Protein AF-A0A928DDW5-F1 (afdb_monomer_lite)

Secondary structure (DSSP, 8-state):
--EEEEEEESS-HHHHHHHHHHHHTTTT--SEEEEEEEETTEEEEEEESS-HHHHHHHS-GGG---SEEEEEEE---SSSGGGSSPEEPTTSSEEEEEE-TT--SSSPPPTTHHHHHHHHHHTSS---S--BSS--TTSPB-TTS-B--HHHHHHHHHHHHHHTT--HHHHHHHHHHHS--S-EEEEEETTSTT-EEEEESSS--EEEE-SSEEEEES-THHHHHTT-SEEEEPPTTEEEEE-SS-EEEEE--SSGGGB-SS--HHHHHHHHHHHS-BT-EEEHHHHHHHHTT-TTTS-TTSB--HHHHHHHHHHHHHHTTSEEEEEEEEE-SSTT-EEEEEEEEEPPP--

Sequence (351 aa):
MCNMAAYTGNKPAVKELIELLRVQEGLAGGHFTGITTLHEGKLYMAKVCGDVDDLLKKTNVLDLPGTTGIAHSRTPGYADDSWAQPFMASDGSTVFCANGIGAGNVLPFPEDTFQRAEKILAASPFSLSTGVEAELPPYPKLSDGKYYHSTEIESALIAEFHRQGSDMREAVKQAFSFMPTQIASLAMAADEPETVTVMRYNQSLFYGRRDDGFCIATSCTAFQDLNYNWFQPVPVGSVGKLTADGISFEMLGAHLDKLVISPDLAAAAKYFDQLLEPGKPLGLLDMFDQMVKNHDISPEGYSCQDSFLLYTYLAEKLRRGEVSRSSRQVPGSRPGSLRTETTFIKKKECK

Structure (mmCIF, N/CA/C/O backbone):
data_AF-A0A928DDW5-F1
#
_entry.id   AF-A0A928DDW5-F1
#
loop_
_atom_site.group_PDB
_atom_site.id
_atom_site.type_symbol
_atom_site.label_atom_id
_atom_site.label_alt_id
_atom_site.label_comp_id
_atom_site.label_asym_id
_atom_site.label_entity_id
_atom_site.label_seq_id
_atom_site.pdbx_PDB_ins_code
_atom_site.Cartn_x
_atom_site.Cartn_y
_atom_site.Cartn_z
_atom_site.occupancy
_atom_site.B_iso_or_equiv
_atom_site.auth_seq_id
_atom_site.auth_comp_id
_atom_site.auth_asym_id
_atom_site.auth_atom_id
_atom_site.pdbx_PDB_model_num
ATOM 1 N N . MET A 1 1 ? 10.001 1.309 -1.051 1.00 76.38 1 MET A N 1
ATOM 2 C CA . MET A 1 1 ? 8.882 0.921 -1.941 1.00 76.38 1 MET A CA 1
ATOM 3 C C . MET A 1 1 ? 8.280 -0.371 -1.421 1.00 76.38 1 MET A C 1
ATOM 5 O O . MET A 1 1 ? 9.060 -1.214 -1.018 1.00 76.38 1 MET A O 1
ATOM 9 N N . CYS A 1 2 ? 6.954 -0.509 -1.418 1.00 92.56 2 CYS A N 1
ATOM 10 C CA . CYS A 1 2 ? 6.213 -1.716 -1.015 1.00 92.56 2 CYS A CA 1
ATOM 11 C C . CYS A 1 2 ? 5.115 -1.983 -2.067 1.00 92.56 2 CYS A C 1
ATOM 13 O O . CYS A 1 2 ? 4.996 -1.218 -3.028 1.00 92.56 2 CYS A O 1
ATOM 15 N N . ASN A 1 3 ? 4.296 -3.019 -1.900 1.00 96.12 3 ASN A N 1
ATOM 16 C CA . ASN A 1 3 ? 3.214 -3.371 -2.817 1.00 96.12 3 ASN A CA 1
ATOM 17 C C . ASN A 1 3 ? 1.860 -3.285 -2.115 1.00 96.12 3 ASN A C 1
ATOM 19 O O . ASN A 1 3 ? 1.668 -3.850 -1.045 1.00 96.12 3 ASN A O 1
ATOM 23 N N . MET A 1 4 ? 0.918 -2.593 -2.742 1.00 98.19 4 MET A N 1
ATOM 24 C CA . MET A 1 4 ? -0.466 -2.484 -2.302 1.00 98.19 4 MET A CA 1
ATOM 25 C C . MET A 1 4 ? -1.390 -3.068 -3.360 1.00 98.19 4 MET A C 1
ATOM 27 O O . MET A 1 4 ? -1.102 -2.991 -4.561 1.00 98.19 4 MET A O 1
ATOM 31 N N . ALA A 1 5 ? -2.515 -3.605 -2.906 1.00 98.56 5 ALA A N 1
ATOM 32 C CA . ALA A 1 5 ? -3.620 -3.983 -3.766 1.00 98.56 5 ALA A CA 1
ATOM 33 C C . ALA A 1 5 ? -4.959 -3.626 -3.116 1.00 98.56 5 ALA A C 1
ATOM 35 O O . ALA A 1 5 ? -5.089 -3.661 -1.896 1.00 98.56 5 ALA A O 1
ATOM 36 N N . ALA A 1 6 ? -5.954 -3.307 -3.936 1.00 98.69 6 ALA A N 1
ATOM 37 C CA . ALA A 1 6 ? -7.349 -3.242 -3.514 1.00 98.69 6 ALA A CA 1
ATOM 38 C C . ALA A 1 6 ? -8.229 -3.922 -4.556 1.00 98.69 6 ALA A C 1
ATOM 40 O O . ALA A 1 6 ? -7.882 -3.934 -5.739 1.00 98.69 6 ALA A O 1
ATOM 41 N N . TYR A 1 7 ? -9.374 -4.433 -4.127 1.00 98.44 7 TYR A N 1
ATOM 42 C CA . TYR A 1 7 ? -10.423 -4.933 -5.005 1.00 98.44 7 TYR A CA 1
ATOM 43 C C . TYR A 1 7 ? -11.781 -4.547 -4.436 1.00 98.44 7 TYR A C 1
ATOM 45 O O . TYR A 1 7 ? -11.987 -4.604 -3.224 1.00 98.44 7 TYR A O 1
ATOM 53 N N . THR A 1 8 ? -12.704 -4.185 -5.317 1.00 98.38 8 THR A N 1
ATOM 54 C CA . THR A 1 8 ? -14.128 -4.115 -5.003 1.00 98.38 8 THR A CA 1
ATOM 55 C C . THR A 1 8 ? -14.922 -4.540 -6.237 1.00 98.38 8 THR A C 1
ATOM 57 O O . THR A 1 8 ? -14.599 -4.148 -7.365 1.00 98.38 8 THR A O 1
ATOM 60 N N . GLY A 1 9 ? -15.917 -5.399 -6.050 1.00 97.06 9 GLY A N 1
ATOM 61 C CA . GLY A 1 9 ? -16.613 -6.037 -7.160 1.00 97.06 9 GLY A CA 1
ATOM 62 C C . GLY A 1 9 ? -17.587 -7.117 -6.712 1.00 97.06 9 GLY A C 1
ATOM 63 O O . GLY A 1 9 ? -18.136 -7.056 -5.615 1.00 97.06 9 GLY A O 1
ATOM 64 N N . ASN A 1 10 ? -17.800 -8.116 -7.567 1.00 96.12 10 ASN A N 1
ATOM 65 C CA . ASN A 1 10 ? -18.762 -9.199 -7.339 1.00 96.12 10 ASN A CA 1
ATOM 66 C C . ASN A 1 10 ? -18.125 -10.577 -7.074 1.00 96.12 10 ASN A C 1
ATOM 68 O O . ASN A 1 10 ? -18.847 -11.556 -6.880 1.00 96.12 10 ASN A O 1
ATOM 72 N N . LYS A 1 11 ? -16.790 -10.672 -7.041 1.00 96.56 11 LYS A N 1
ATOM 73 C CA . LYS A 1 11 ? -16.057 -11.893 -6.674 1.00 96.56 11 LYS A CA 1
ATOM 74 C C . LYS A 1 11 ? -15.485 -11.814 -5.257 1.00 96.56 11 LYS A C 1
ATOM 76 O O . LYS A 1 11 ? -15.319 -10.719 -4.729 1.00 96.56 11 LYS A O 1
ATOM 81 N N . PRO A 1 12 ? -15.135 -12.957 -4.636 1.00 97.94 12 PRO A N 1
ATOM 82 C CA . PRO A 1 12 ? -14.415 -12.958 -3.366 1.00 97.94 12 PRO A CA 1
ATOM 83 C C . PRO A 1 12 ? -13.110 -12.156 -3.456 1.00 97.94 12 PRO A C 1
ATOM 85 O O . PRO A 1 12 ? -12.202 -12.538 -4.200 1.00 97.94 12 PRO A O 1
ATOM 88 N N . ALA A 1 13 ? -13.003 -11.082 -2.669 1.00 98.19 13 ALA A N 1
ATOM 89 C CA . ALA A 1 13 ? -11.887 -10.138 -2.754 1.00 98.19 13 ALA A CA 1
ATOM 90 C C . ALA A 1 13 ? -10.535 -10.806 -2.496 1.00 98.19 13 ALA A C 1
ATOM 92 O O . ALA A 1 13 ? -9.541 -10.464 -3.130 1.00 98.19 13 ALA A O 1
ATOM 93 N N . VAL A 1 14 ? -10.499 -11.796 -1.601 1.00 98.31 14 VAL A N 1
ATOM 94 C CA . VAL A 1 14 ? -9.261 -12.480 -1.221 1.00 98.31 14 VAL A CA 1
ATOM 95 C C . VAL A 1 14 ? -8.510 -13.055 -2.428 1.00 98.31 14 VAL A C 1
ATOM 97 O O . VAL A 1 14 ? -7.291 -12.924 -2.509 1.00 98.31 14 VAL A O 1
ATOM 100 N N . LYS A 1 15 ? -9.221 -13.644 -3.398 1.00 96.69 15 LYS A N 1
ATOM 101 C CA . LYS A 1 15 ? -8.597 -14.281 -4.567 1.00 96.69 15 LYS A CA 1
ATOM 102 C C . LYS A 1 15 ? -7.924 -13.241 -5.457 1.00 96.69 15 LYS A C 1
ATOM 104 O O . LYS A 1 15 ? -6.763 -13.399 -5.821 1.00 96.69 15 LYS A O 1
ATOM 109 N N . GLU A 1 16 ? -8.637 -12.151 -5.713 1.00 97.06 16 GLU A N 1
ATOM 110 C CA . GLU A 1 16 ? -8.176 -11.023 -6.523 1.00 97.06 16 GLU A CA 1
ATOM 111 C C . GLU A 1 16 ? -6.959 -10.339 -5.882 1.00 97.06 16 GLU A C 1
ATOM 113 O O . GLU A 1 16 ? -5.962 -10.051 -6.545 1.00 97.06 16 GLU A O 1
ATOM 118 N N . LEU A 1 17 ? -6.998 -10.139 -4.562 1.00 98.44 17 LEU A N 1
ATOM 119 C CA . LEU A 1 17 ? -5.902 -9.537 -3.805 1.00 98.44 17 LEU A CA 1
ATOM 120 C C . LEU A 1 17 ? -4.649 -10.423 -3.788 1.00 98.44 17 LEU A C 1
ATOM 122 O O . LEU A 1 17 ? -3.543 -9.905 -3.932 1.00 98.44 17 LEU A O 1
ATOM 126 N N . ILE A 1 18 ? -4.800 -11.746 -3.662 1.00 98.25 18 ILE A N 1
ATOM 127 C CA . ILE A 1 18 ? -3.675 -12.691 -3.743 1.00 98.25 18 ILE A CA 1
ATOM 128 C C . ILE A 1 18 ? -3.019 -12.634 -5.128 1.00 98.25 18 ILE A C 1
ATOM 130 O O . ILE A 1 18 ? -1.793 -12.562 -5.209 1.00 98.25 18 ILE A O 1
ATOM 134 N N . GLU A 1 19 ? -3.802 -12.645 -6.211 1.00 96.75 19 GLU A N 1
ATOM 135 C CA . GLU A 1 19 ? -3.272 -12.541 -7.580 1.00 96.75 19 GLU A CA 1
ATOM 136 C C . GLU A 1 19 ? -2.501 -11.231 -7.784 1.00 96.75 19 GLU A C 1
ATOM 138 O O . GLU A 1 19 ? -1.357 -11.247 -8.250 1.00 96.75 19 GLU A O 1
ATOM 143 N N . LEU A 1 20 ? -3.085 -10.108 -7.355 1.00 97.06 20 LEU A N 1
ATOM 144 C CA . LEU A 1 20 ? -2.461 -8.787 -7.430 1.00 97.06 20 LEU A CA 1
ATOM 145 C C . LEU A 1 20 ? -1.176 -8.687 -6.606 1.00 97.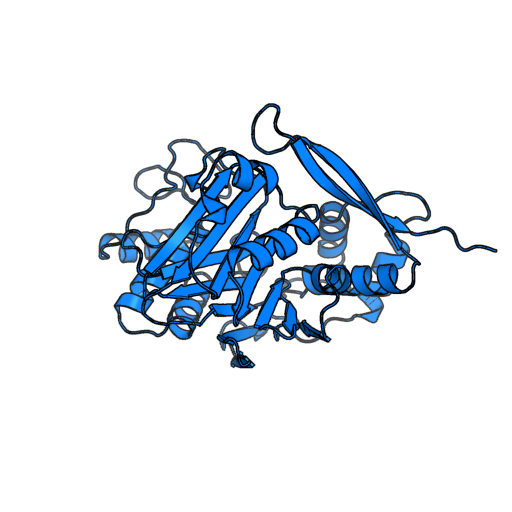06 20 LEU A C 1
ATOM 147 O O . LEU A 1 20 ? -0.228 -8.028 -7.038 1.00 97.06 20 LEU A O 1
ATOM 151 N N . LEU A 1 21 ? -1.116 -9.314 -5.430 1.00 97.31 21 LEU A N 1
ATOM 152 C CA . LEU A 1 21 ? 0.109 -9.343 -4.637 1.00 97.31 21 LEU A CA 1
ATOM 153 C C . LEU A 1 21 ? 1.179 -10.223 -5.287 1.00 97.31 21 LEU A C 1
ATOM 155 O O . LEU A 1 21 ? 2.313 -9.771 -5.405 1.00 97.31 21 LEU A O 1
ATOM 159 N N . ARG A 1 22 ? 0.845 -11.424 -5.780 1.00 95.75 22 ARG A N 1
ATOM 160 C CA . ARG A 1 22 ? 1.829 -12.351 -6.378 1.00 95.75 22 ARG A CA 1
ATOM 161 C C . ARG A 1 22 ? 2.605 -11.738 -7.540 1.00 95.75 22 ARG A C 1
ATOM 163 O O . ARG A 1 22 ? 3.814 -11.932 -7.636 1.00 95.75 22 ARG A O 1
ATOM 170 N N . VAL A 1 23 ? 1.935 -10.980 -8.410 1.00 95.06 23 VAL A N 1
ATOM 171 C CA . VAL A 1 23 ? 2.596 -10.334 -9.561 1.00 95.06 23 VAL A CA 1
ATOM 172 C C . VAL A 1 23 ? 3.432 -9.110 -9.166 1.00 95.06 23 VAL A C 1
ATOM 174 O O . VAL A 1 23 ? 4.281 -8.661 -9.936 1.00 95.06 23 VAL A O 1
ATOM 177 N N . GLN A 1 24 ? 3.222 -8.571 -7.961 1.00 95.25 24 GLN A N 1
ATOM 178 C CA . GLN A 1 24 ? 3.943 -7.407 -7.449 1.00 95.25 24 GLN A CA 1
ATOM 179 C C . GLN A 1 24 ? 5.012 -7.759 -6.416 1.00 95.25 24 GLN A C 1
ATOM 181 O O . GLN A 1 24 ? 5.943 -6.988 -6.261 1.00 95.25 24 GLN A O 1
ATOM 186 N N . GLU A 1 25 ? 4.923 -8.896 -5.733 1.00 92.25 25 GLU A N 1
ATOM 187 C CA . GLU A 1 25 ? 5.725 -9.208 -4.544 1.00 92.25 25 GLU A CA 1
ATOM 188 C C . GLU A 1 25 ? 7.239 -9.092 -4.772 1.00 92.25 25 GLU A C 1
ATOM 190 O O . GLU A 1 25 ? 7.965 -8.551 -3.938 1.00 92.25 25 GLU A O 1
ATOM 195 N N . GLY A 1 26 ? 7.724 -9.509 -5.946 1.00 92.75 26 GLY A N 1
ATOM 196 C CA . GLY A 1 26 ? 9.136 -9.371 -6.318 1.00 92.75 26 GLY A CA 1
ATOM 197 C C . GLY A 1 26 ? 9.617 -7.922 -6.503 1.00 92.75 26 GLY A C 1
ATOM 198 O O . GLY A 1 26 ? 10.813 -7.690 -6.679 1.00 92.75 26 GLY A O 1
ATOM 199 N N . LEU A 1 27 ? 8.710 -6.942 -6.464 1.00 93.00 27 LEU A N 1
ATOM 200 C CA . LEU A 1 27 ? 8.941 -5.503 -6.605 1.00 93.00 27 LEU A CA 1
ATOM 201 C C . LEU A 1 27 ? 9.092 -4.844 -5.223 1.00 93.00 27 LEU A C 1
ATOM 203 O O . LEU A 1 27 ? 8.371 -3.902 -4.895 1.00 93.00 27 LEU A O 1
ATOM 207 N N . ALA A 1 28 ? 10.057 -5.339 -4.440 1.00 88.50 28 ALA A N 1
ATOM 208 C CA . ALA A 1 28 ? 10.411 -4.887 -3.085 1.00 88.50 28 ALA A CA 1
ATOM 209 C C . ALA A 1 28 ? 9.450 -5.277 -1.935 1.00 88.50 28 ALA A C 1
ATOM 211 O O . ALA A 1 28 ? 9.590 -4.750 -0.829 1.00 88.50 28 ALA A O 1
ATOM 212 N N . GLY A 1 29 ? 8.518 -6.204 -2.167 1.00 90.69 29 GLY A N 1
ATOM 213 C CA . GLY A 1 29 ? 7.687 -6.822 -1.130 1.00 90.69 29 GLY A CA 1
ATOM 214 C C . GLY A 1 29 ? 8.271 -8.132 -0.586 1.00 90.69 29 GLY A C 1
ATOM 215 O O . GLY A 1 29 ? 9.480 -8.378 -0.645 1.00 90.69 29 GLY A O 1
ATOM 216 N N . GLY A 1 30 ? 7.393 -8.978 -0.042 1.00 91.31 30 GLY A N 1
ATOM 217 C CA . GLY A 1 30 ? 7.696 -10.355 0.363 1.00 91.31 30 GLY A CA 1
ATOM 218 C C . GLY A 1 30 ? 8.297 -10.522 1.761 1.00 91.31 30 GLY A C 1
ATOM 219 O O . GLY A 1 30 ? 8.756 -11.609 2.094 1.00 91.31 30 GLY A O 1
ATOM 220 N N . HIS A 1 31 ? 8.336 -9.472 2.587 1.00 93.62 31 HIS A N 1
ATOM 221 C CA . HIS A 1 31 ? 8.829 -9.582 3.970 1.00 93.62 31 HIS A CA 1
ATOM 222 C C . HIS A 1 31 ? 7.720 -9.687 5.011 1.00 93.62 31 HIS A C 1
ATOM 224 O O . HIS A 1 31 ? 7.882 -10.352 6.033 1.00 93.62 31 HIS A O 1
ATOM 230 N N . PHE A 1 32 ? 6.618 -8.990 4.765 1.00 95.75 32 PHE A N 1
ATOM 231 C CA . PHE A 1 32 ? 5.392 -9.068 5.543 1.00 95.75 32 PHE A CA 1
ATOM 232 C C . PHE A 1 32 ? 4.244 -8.907 4.573 1.00 95.75 32 PHE A C 1
ATOM 234 O O . PHE A 1 32 ? 4.334 -8.055 3.688 1.00 95.75 32 PHE A O 1
ATOM 241 N N . THR A 1 33 ? 3.185 -9.677 4.769 1.00 97.69 33 THR A N 1
ATOM 242 C CA . THR A 1 33 ? 2.041 -9.708 3.868 1.00 97.69 33 THR A CA 1
ATOM 243 C C . THR A 1 33 ? 0.762 -9.774 4.682 1.00 97.69 33 THR A C 1
ATOM 245 O O . THR A 1 33 ? 0.675 -10.536 5.645 1.00 97.69 33 THR A O 1
ATOM 248 N N . GLY A 1 34 ? -0.239 -8.988 4.306 1.00 98.50 34 GLY A N 1
ATOM 249 C CA . GLY A 1 34 ? -1.542 -9.020 4.950 1.00 98.50 34 GLY A CA 1
ATOM 250 C C . GLY A 1 34 ? -2.665 -8.618 4.012 1.00 98.50 34 GLY A C 1
ATOM 251 O O . GLY A 1 34 ? -2.468 -7.889 3.037 1.00 98.50 34 GLY A O 1
ATOM 252 N N . ILE A 1 35 ? -3.851 -9.128 4.321 1.00 98.88 35 ILE A N 1
ATOM 253 C CA . ILE A 1 35 ? -5.102 -8.877 3.613 1.00 98.88 35 ILE A CA 1
ATOM 254 C C . ILE A 1 35 ? -6.158 -8.509 4.649 1.00 98.88 35 ILE A C 1
ATOM 256 O O . ILE A 1 35 ? -6.226 -9.100 5.729 1.00 98.88 35 ILE A O 1
ATOM 260 N N . THR A 1 36 ? -6.992 -7.528 4.322 1.00 98.88 36 THR A N 1
ATOM 261 C CA . THR A 1 36 ? -8.230 -7.248 5.048 1.00 98.88 36 THR A CA 1
ATOM 262 C C . THR A 1 36 ? -9.386 -7.160 4.071 1.00 98.88 36 THR A C 1
ATOM 264 O O . THR A 1 36 ? -9.288 -6.456 3.067 1.00 98.88 36 THR A O 1
ATOM 267 N N . THR A 1 37 ? -10.479 -7.855 4.365 1.00 98.88 37 THR A N 1
ATOM 268 C CA . THR A 1 37 ? -11.729 -7.787 3.606 1.00 98.88 37 THR A CA 1
ATOM 269 C C . THR A 1 37 ? -12.843 -7.174 4.448 1.00 98.88 37 THR A C 1
ATOM 271 O O . THR A 1 37 ? -12.786 -7.175 5.679 1.00 98.88 37 THR A O 1
ATOM 274 N N . LEU A 1 38 ? -13.850 -6.630 3.772 1.00 98.62 38 LEU A N 1
ATOM 275 C CA . LEU A 1 38 ? -15.049 -6.057 4.369 1.00 98.62 38 LEU A CA 1
ATOM 276 C C . LEU A 1 38 ? -16.258 -6.919 3.999 1.00 98.62 38 LEU A C 1
ATOM 278 O O . LEU A 1 38 ? -16.513 -7.179 2.821 1.00 98.62 38 LEU A O 1
ATOM 282 N N . HIS A 1 39 ? -17.010 -7.355 5.006 1.00 98.19 39 HIS A N 1
ATOM 283 C CA . HIS A 1 39 ? -18.232 -8.130 4.818 1.00 98.19 39 HIS A CA 1
ATOM 284 C C . HIS A 1 39 ? -19.239 -7.817 5.924 1.00 98.19 39 HIS A C 1
ATOM 286 O O . HIS A 1 39 ? -18.883 -7.841 7.098 1.00 98.19 39 HIS A O 1
ATOM 292 N N . GLU A 1 40 ? -20.483 -7.508 5.548 1.00 96.31 40 GLU A N 1
ATOM 293 C CA . GLU A 1 40 ? -21.594 -7.259 6.487 1.00 96.31 40 GLU A CA 1
ATOM 294 C C . GLU A 1 40 ? -21.239 -6.295 7.636 1.00 96.31 40 GLU A C 1
ATOM 296 O O . GLU A 1 40 ? -21.539 -6.535 8.806 1.00 96.31 40 GLU A O 1
ATOM 301 N N . GLY A 1 41 ? -20.559 -5.196 7.297 1.00 96.88 41 GLY A N 1
ATOM 302 C CA . GLY A 1 41 ? -20.172 -4.164 8.258 1.00 96.88 41 GLY A CA 1
ATOM 303 C C . GLY A 1 41 ? -19.058 -4.575 9.225 1.00 96.88 41 GLY A C 1
ATOM 304 O O . GLY A 1 41 ? -18.948 -4.012 10.311 1.00 96.88 41 GLY A O 1
ATOM 305 N N . LYS A 1 42 ? -18.258 -5.591 8.876 1.00 98.31 42 LYS A N 1
ATOM 306 C CA . LYS A 1 42 ? -17.131 -6.078 9.681 1.00 98.31 42 LYS A CA 1
ATOM 307 C C . LYS A 1 42 ? -15.878 -6.253 8.836 1.00 98.31 42 LYS A C 1
ATOM 309 O O . LYS A 1 42 ? -15.936 -6.732 7.701 1.00 98.31 42 LYS A O 1
ATOM 314 N N . LEU A 1 43 ? -14.742 -5.893 9.423 1.00 98.62 43 LEU A N 1
ATOM 315 C CA . LEU A 1 43 ? -13.422 -6.081 8.835 1.00 98.62 43 LEU A CA 1
ATOM 316 C C . LEU A 1 43 ? -12.833 -7.423 9.284 1.00 98.62 43 LEU A C 1
ATOM 318 O O . LEU A 1 43 ? -12.808 -7.737 10.473 1.00 98.62 43 LEU A O 1
ATOM 322 N N . TYR A 1 44 ? -12.333 -8.203 8.330 1.00 98.75 44 TYR A N 1
ATOM 323 C CA . TYR A 1 44 ? -11.715 -9.509 8.558 1.00 98.75 44 TYR A CA 1
ATOM 324 C C . TYR A 1 44 ? -10.279 -9.474 8.054 1.00 98.75 44 TYR A C 1
ATOM 326 O O . TYR A 1 44 ? -10.047 -9.120 6.902 1.00 98.75 44 TYR A O 1
ATOM 334 N N . MET A 1 45 ? -9.311 -9.833 8.896 1.00 98.75 45 MET A N 1
ATOM 335 C CA . MET A 1 45 ? -7.889 -9.656 8.600 1.00 98.75 45 MET A CA 1
ATOM 336 C C . MET A 1 45 ? -7.096 -10.942 8.811 1.00 98.75 45 MET A C 1
ATOM 338 O O . MET A 1 45 ? -7.284 -11.647 9.799 1.00 98.75 45 MET A O 1
ATOM 342 N N . ALA A 1 46 ? -6.150 -11.189 7.908 1.00 98.62 46 ALA A N 1
ATOM 343 C CA . ALA A 1 46 ? -5.091 -12.174 8.071 1.00 98.62 46 ALA A CA 1
ATOM 344 C C . ALA A 1 46 ? -3.766 -11.545 7.640 1.00 98.62 46 ALA A C 1
ATOM 346 O O . ALA A 1 46 ? -3.696 -10.896 6.593 1.00 98.62 46 ALA A O 1
ATOM 347 N N . LYS A 1 47 ? -2.715 -11.716 8.444 1.00 98.06 47 LYS A N 1
ATOM 348 C CA . LYS A 1 47 ? -1.405 -11.125 8.171 1.00 98.06 47 LYS A CA 1
ATOM 349 C C . LYS A 1 47 ? -0.266 -11.947 8.761 1.00 98.06 47 LYS A C 1
ATOM 351 O O . LYS A 1 47 ? -0.471 -12.679 9.725 1.00 98.06 47 LYS A O 1
ATOM 356 N N . VAL A 1 48 ? 0.917 -11.830 8.165 1.00 96.69 48 VAL A N 1
ATOM 357 C CA . VAL A 1 48 ? 2.114 -12.581 8.550 1.00 96.69 48 VAL A CA 1
ATOM 358 C C . VAL A 1 48 ? 3.388 -11.787 8.246 1.00 96.69 48 VAL A C 1
ATOM 360 O O . VAL A 1 48 ? 3.475 -11.073 7.248 1.00 96.69 48 VAL A O 1
ATOM 363 N N . CYS A 1 49 ? 4.417 -11.945 9.072 1.00 95.31 49 CYS A N 1
ATOM 364 C CA . CYS A 1 49 ? 5.805 -11.675 8.720 1.00 95.31 49 CYS A CA 1
ATOM 365 C C . CYS A 1 49 ? 6.297 -12.815 7.815 1.00 95.31 49 CYS A C 1
ATOM 367 O O . CYS A 1 49 ? 6.770 -13.851 8.290 1.00 95.31 49 CYS A O 1
ATOM 369 N N . GLY A 1 50 ? 6.092 -12.633 6.515 1.00 94.44 50 GLY A N 1
ATOM 370 C CA . GLY A 1 50 ? 6.388 -13.566 5.439 1.00 94.44 50 GLY A CA 1
ATOM 371 C C . GLY A 1 50 ? 5.827 -13.063 4.107 1.00 94.44 50 GLY A C 1
ATOM 372 O O . GLY A 1 50 ? 5.197 -12.001 4.037 1.00 94.44 50 GLY A O 1
ATOM 373 N N . ASP A 1 51 ? 6.066 -13.831 3.055 1.00 94.62 51 ASP A N 1
ATOM 374 C CA . ASP A 1 51 ? 5.532 -13.601 1.713 1.00 94.62 51 ASP A CA 1
ATOM 375 C C . ASP A 1 51 ? 4.062 -14.076 1.581 1.00 94.62 51 ASP A C 1
ATOM 377 O O . ASP A 1 51 ? 3.413 -14.481 2.553 1.00 94.62 51 ASP A O 1
ATOM 381 N N . VAL A 1 52 ? 3.494 -13.998 0.377 1.00 96.31 52 VAL A N 1
ATOM 382 C CA . VAL A 1 52 ? 2.134 -14.470 0.076 1.00 96.31 52 VAL A CA 1
ATOM 383 C C . VAL A 1 52 ? 1.995 -15.977 0.312 1.00 96.31 52 VAL A C 1
ATOM 385 O O . VAL A 1 52 ? 0.935 -16.438 0.744 1.00 96.31 52 VAL A O 1
ATOM 388 N N . ASP A 1 53 ? 3.039 -16.765 0.054 1.00 95.31 53 ASP A N 1
ATOM 389 C CA . ASP A 1 53 ? 3.007 -18.209 0.291 1.00 95.31 53 ASP A CA 1
ATOM 390 C C . ASP A 1 53 ? 2.956 -18.525 1.790 1.00 95.31 53 ASP A C 1
ATOM 392 O O . ASP A 1 53 ? 2.226 -19.425 2.209 1.00 95.31 53 ASP A O 1
ATOM 396 N N . ASP A 1 54 ? 3.692 -17.780 2.609 1.00 95.56 54 ASP A N 1
ATOM 397 C CA . ASP A 1 54 ? 3.605 -17.828 4.062 1.00 95.56 54 ASP A CA 1
ATOM 398 C C . ASP A 1 54 ? 2.212 -17.435 4.557 1.00 95.56 54 ASP A C 1
ATOM 400 O O . ASP A 1 54 ? 1.676 -18.118 5.433 1.00 95.56 54 ASP A O 1
ATOM 404 N N . LEU A 1 55 ? 1.598 -16.393 3.983 1.00 97.50 55 LEU A N 1
ATOM 405 C CA . LEU A 1 55 ? 0.247 -15.960 4.354 1.00 97.50 55 LEU A CA 1
ATOM 406 C C . LEU A 1 55 ? -0.764 -17.090 4.129 1.00 97.50 55 LEU A C 1
ATOM 408 O O . LEU A 1 55 ? -1.562 -17.395 5.014 1.00 97.50 55 LEU A O 1
ATOM 412 N N . LEU A 1 56 ? -0.679 -17.759 2.978 1.00 97.94 56 LEU A N 1
ATOM 413 C CA . LEU A 1 56 ? -1.533 -18.896 2.627 1.00 97.94 56 LEU A CA 1
ATOM 414 C C . LEU A 1 56 ? -1.307 -20.123 3.515 1.00 97.94 56 LEU A C 1
ATOM 416 O O . LEU A 1 56 ? -2.251 -20.855 3.794 1.00 97.94 56 LEU A O 1
ATOM 420 N N . LYS A 1 57 ? -0.064 -20.376 3.938 1.00 97.19 57 LYS A N 1
ATOM 421 C CA . LYS A 1 57 ? 0.288 -21.555 4.748 1.00 97.19 57 LYS A CA 1
ATOM 422 C C . LYS A 1 57 ? -0.022 -21.378 6.232 1.00 97.19 57 LYS A C 1
ATOM 424 O O . LYS A 1 57 ? -0.319 -22.361 6.905 1.00 97.19 57 LYS A O 1
ATOM 429 N N . LYS A 1 58 ? 0.136 -20.161 6.760 1.00 97.00 58 LYS A N 1
ATOM 430 C CA . LYS A 1 58 ? 0.146 -19.884 8.208 1.00 97.00 58 LYS A CA 1
ATOM 431 C C . LYS A 1 58 ? -1.151 -19.266 8.725 1.00 97.00 58 LYS A C 1
ATOM 433 O O . LYS A 1 58 ? -1.304 -19.139 9.935 1.00 97.00 58 LYS A O 1
ATOM 438 N N . THR A 1 59 ? -2.066 -18.873 7.842 1.00 98.38 59 THR A N 1
ATOM 439 C CA . THR A 1 59 ? -3.308 -18.188 8.223 1.00 98.38 59 THR A CA 1
ATOM 440 C C . THR A 1 59 ? -4.519 -18.787 7.513 1.00 98.38 59 THR A C 1
ATOM 442 O O . THR A 1 59 ? -4.388 -19.536 6.548 1.00 98.38 59 THR A O 1
ATOM 445 N N . ASN A 1 60 ? -5.714 -18.411 7.958 1.00 97.44 60 ASN A N 1
ATOM 446 C CA . ASN A 1 60 ? -6.987 -18.727 7.314 1.00 97.44 60 ASN A CA 1
ATOM 447 C C . ASN A 1 60 ? -7.396 -17.663 6.277 1.00 97.44 60 ASN A C 1
ATOM 449 O O . ASN A 1 60 ? -8.582 -17.402 6.092 1.00 97.44 60 ASN A O 1
ATOM 453 N N . VAL A 1 61 ? -6.432 -17.019 5.605 1.00 98.56 61 VAL A N 1
ATOM 454 C CA . VAL A 1 61 ? -6.702 -15.911 4.670 1.00 98.56 61 VAL A CA 1
ATOM 455 C C . VAL A 1 61 ? -7.740 -16.269 3.600 1.00 98.56 61 VAL A C 1
ATOM 457 O O . VAL A 1 61 ? -8.544 -15.427 3.222 1.00 98.56 61 VAL A O 1
ATOM 460 N N . LEU A 1 62 ? -7.770 -17.523 3.137 1.00 98.38 62 LEU A N 1
ATOM 461 C CA . LEU A 1 62 ? -8.711 -17.986 2.111 1.00 98.38 62 LEU A CA 1
ATOM 462 C C . LEU A 1 62 ? -10.173 -18.016 2.580 1.00 98.38 62 LEU A C 1
ATOM 464 O O . LEU A 1 62 ? -11.065 -18.016 1.733 1.00 98.38 62 LEU A O 1
ATOM 468 N N . ASP A 1 63 ? -10.404 -18.009 3.893 1.00 98.31 63 ASP A N 1
ATOM 469 C CA . ASP A 1 63 ? -11.734 -18.032 4.501 1.00 98.31 63 ASP A CA 1
ATOM 470 C C . ASP A 1 63 ? -12.281 -16.619 4.767 1.00 98.31 63 ASP A C 1
ATOM 472 O O . ASP A 1 63 ? -13.416 -16.477 5.225 1.00 98.31 63 ASP A O 1
ATOM 476 N N . LEU A 1 64 ? -11.496 -15.563 4.501 1.00 98.50 64 LEU A N 1
ATOM 477 C CA . LEU A 1 64 ? -11.945 -14.186 4.705 1.00 98.50 64 LEU A CA 1
ATOM 478 C C . LEU A 1 64 ? -13.127 -13.872 3.764 1.00 98.50 64 LEU A C 1
ATOM 480 O O . LEU A 1 64 ? -12.987 -13.985 2.540 1.00 98.50 64 LEU A O 1
ATOM 484 N N . PRO A 1 65 ? -14.294 -13.472 4.303 1.00 98.38 65 PRO A N 1
ATOM 485 C CA . PRO A 1 65 ? -15.488 -13.240 3.501 1.00 98.38 65 PRO A CA 1
ATOM 486 C C . PRO A 1 65 ? -15.449 -11.875 2.804 1.00 98.38 65 PRO A C 1
ATOM 488 O O . PRO A 1 65 ? -14.640 -11.012 3.136 1.00 98.38 65 PRO A O 1
ATOM 491 N N . GLY A 1 66 ? -16.382 -11.648 1.878 1.00 98.00 66 GLY A N 1
ATOM 492 C CA . GLY A 1 66 ? -16.605 -10.340 1.260 1.00 98.00 66 GLY A CA 1
ATOM 493 C C . GLY A 1 66 ? -16.001 -10.163 -0.131 1.00 98.00 66 GLY A C 1
ATOM 494 O O . GLY A 1 66 ? -15.171 -10.944 -0.606 1.00 98.00 66 GLY A O 1
ATOM 495 N N . THR A 1 67 ? -16.465 -9.113 -0.803 1.00 98.38 67 THR A N 1
ATOM 496 C CA . THR A 1 67 ? -16.102 -8.763 -2.185 1.00 98.38 67 THR A CA 1
ATOM 497 C C . THR A 1 67 ? -15.374 -7.423 -2.287 1.00 98.38 67 THR A C 1
ATOM 499 O O . THR A 1 67 ? -15.041 -6.981 -3.384 1.00 98.38 67 THR A O 1
ATOM 502 N N . THR A 1 68 ? -15.049 -6.816 -1.144 1.00 98.69 68 THR A N 1
ATOM 503 C CA . THR A 1 68 ? -14.227 -5.609 -1.033 1.00 98.69 68 THR A CA 1
ATOM 504 C C . THR A 1 68 ? -13.069 -5.872 -0.080 1.00 98.69 68 THR A C 1
ATOM 506 O O . THR A 1 68 ? -13.248 -6.507 0.961 1.00 98.69 68 THR A O 1
ATOM 509 N N . GLY A 1 69 ? -11.871 -5.405 -0.419 1.00 98.75 69 GLY A N 1
ATOM 510 C CA . GLY A 1 69 ? -10.716 -5.556 0.455 1.00 98.75 69 GLY A CA 1
ATOM 511 C C . GLY A 1 69 ? -9.473 -4.814 -0.011 1.00 98.75 69 GLY A C 1
ATOM 512 O O . GLY A 1 69 ? -9.381 -4.362 -1.156 1.00 98.75 69 GLY A O 1
ATOM 513 N N . ILE A 1 70 ? -8.498 -4.738 0.891 1.00 98.88 70 ILE A N 1
ATOM 514 C CA . ILE A 1 70 ? -7.171 -4.166 0.664 1.00 98.88 70 ILE A CA 1
ATOM 515 C C . ILE A 1 70 ? -6.092 -5.149 1.116 1.00 98.88 70 ILE A C 1
ATOM 517 O O . ILE A 1 70 ? -6.310 -5.989 1.991 1.00 98.88 70 ILE A O 1
ATOM 521 N N . ALA A 1 71 ? -4.913 -5.034 0.524 1.00 98.81 71 ALA A N 1
ATOM 522 C CA . ALA A 1 71 ? -3.782 -5.893 0.810 1.00 98.81 71 ALA A CA 1
ATOM 523 C C . ALA A 1 71 ? -2.464 -5.130 0.725 1.00 98.81 71 ALA A C 1
ATOM 525 O O . ALA A 1 71 ? -2.339 -4.148 -0.014 1.00 98.81 71 ALA A O 1
ATOM 526 N N . HIS A 1 72 ? -1.468 -5.618 1.457 1.00 98.44 72 HIS A N 1
ATOM 527 C CA . HIS A 1 72 ? -0.138 -5.026 1.504 1.00 98.44 72 HIS A CA 1
ATOM 528 C C . HIS A 1 72 ? 0.940 -6.104 1.550 1.00 98.44 72 HIS A C 1
ATOM 530 O O . HIS A 1 72 ? 0.777 -7.115 2.232 1.00 98.44 72 HIS A O 1
ATOM 536 N N . SER A 1 73 ? 2.048 -5.870 0.852 1.00 96.31 73 SER A N 1
ATOM 537 C CA . SER A 1 73 ? 3.301 -6.599 1.019 1.00 96.31 73 SER A CA 1
ATOM 538 C C . SER A 1 73 ? 4.461 -5.613 1.109 1.00 96.31 73 SER A C 1
ATOM 540 O O . SER A 1 73 ? 4.600 -4.738 0.255 1.00 96.31 73 SER A O 1
ATOM 542 N N . ARG A 1 74 ? 5.298 -5.708 2.144 1.00 91.56 74 ARG A N 1
ATOM 543 C CA . ARG A 1 74 ? 6.271 -4.648 2.477 1.00 91.56 74 ARG A CA 1
ATOM 544 C C . ARG A 1 74 ? 7.717 -5.095 2.570 1.00 91.56 74 ARG A C 1
ATOM 546 O O . ARG A 1 74 ? 8.016 -6.283 2.544 1.00 91.56 74 ARG A O 1
ATOM 553 N N . THR A 1 75 ? 8.583 -4.094 2.717 1.00 85.81 75 THR A N 1
ATOM 554 C CA . THR A 1 75 ? 10.009 -4.182 3.056 1.00 85.81 75 THR A CA 1
ATOM 555 C C . THR A 1 75 ? 10.235 -4.608 4.516 1.00 85.81 75 THR A C 1
ATOM 557 O O . THR A 1 75 ? 9.284 -4.582 5.306 1.00 85.81 75 THR A O 1
ATOM 560 N N . PRO A 1 76 ? 11.485 -4.940 4.907 1.00 88.62 76 PRO A N 1
ATOM 561 C CA . PRO A 1 76 ? 11.820 -5.363 6.264 1.00 88.62 76 PRO A CA 1
ATOM 562 C C . PRO A 1 76 ? 11.394 -4.398 7.383 1.00 88.62 76 PRO A C 1
ATOM 564 O O . PRO A 1 76 ? 11.300 -3.184 7.194 1.00 88.62 76 PRO A O 1
ATOM 567 N N . GLY A 1 77 ? 11.210 -4.965 8.574 1.00 87.44 77 GLY A N 1
ATOM 568 C CA . GLY A 1 77 ? 10.878 -4.306 9.836 1.00 87.44 77 GLY A CA 1
ATOM 569 C C . GLY A 1 77 ? 11.123 -5.276 10.997 1.00 87.44 77 GLY A C 1
ATOM 570 O O . GLY A 1 77 ? 11.792 -6.296 10.807 1.00 87.44 77 GLY A O 1
ATOM 571 N N . TYR A 1 78 ? 10.580 -4.987 12.180 1.00 91.56 78 TYR A N 1
ATOM 572 C CA . TYR A 1 78 ? 10.638 -5.926 13.302 1.00 91.56 78 TYR A CA 1
ATOM 573 C C . TYR A 1 78 ? 9.923 -7.235 12.946 1.00 91.56 78 TYR A C 1
ATOM 575 O O . TYR A 1 78 ? 8.818 -7.199 12.411 1.00 91.56 78 TYR A O 1
ATOM 583 N N . ALA A 1 79 ? 10.559 -8.382 13.198 1.00 91.75 79 ALA A N 1
ATOM 584 C CA . ALA A 1 79 ? 10.127 -9.690 12.702 1.00 91.75 79 ALA A CA 1
ATOM 585 C C . ALA A 1 79 ? 8.949 -10.286 13.500 1.00 91.75 79 ALA A C 1
ATOM 587 O O . ALA A 1 79 ? 9.074 -11.348 14.107 1.00 91.75 79 ALA A O 1
ATOM 588 N N . ASP A 1 80 ? 7.808 -9.601 13.470 1.00 92.56 80 ASP A N 1
ATOM 589 C CA . ASP A 1 80 ? 6.562 -9.989 14.127 1.00 92.56 80 ASP A CA 1
ATOM 590 C C . ASP A 1 80 ? 5.361 -9.818 13.182 1.00 92.56 80 ASP A C 1
ATOM 592 O O . ASP A 1 80 ? 5.335 -8.915 12.343 1.00 92.56 80 ASP A O 1
ATOM 596 N N . ASP A 1 81 ? 4.353 -10.682 13.298 1.00 95.31 81 ASP A N 1
ATOM 597 C CA . ASP A 1 81 ? 3.174 -10.632 12.426 1.00 95.31 81 ASP A CA 1
ATOM 598 C C . ASP A 1 81 ? 2.374 -9.334 12.624 1.00 95.31 81 ASP A C 1
ATOM 600 O O . ASP A 1 81 ? 1.807 -8.814 11.661 1.00 95.31 81 ASP A O 1
ATOM 604 N N . SER A 1 82 ? 2.385 -8.746 13.829 1.00 95.50 82 SER A N 1
ATOM 605 C CA . SER A 1 82 ? 1.732 -7.460 14.119 1.00 95.50 82 SER A CA 1
ATOM 606 C C . SER A 1 82 ? 2.274 -6.312 13.266 1.00 95.50 82 SER A C 1
ATOM 608 O O . SER A 1 82 ? 1.519 -5.392 12.967 1.00 95.50 82 SER A O 1
ATOM 610 N N . TRP A 1 83 ? 3.520 -6.396 12.789 1.00 95.81 83 TRP A N 1
ATOM 611 C CA . TRP A 1 83 ? 4.163 -5.388 11.940 1.00 95.81 83 TRP A CA 1
ATOM 612 C C . TRP A 1 83 ? 3.798 -5.497 10.451 1.00 95.81 83 TRP A C 1
ATOM 614 O O . TRP A 1 83 ? 4.183 -4.636 9.645 1.00 95.81 83 TRP A O 1
ATOM 624 N N . ALA A 1 84 ? 3.045 -6.528 10.065 1.00 96.94 84 ALA A N 1
ATOM 625 C CA . ALA A 1 84 ? 2.443 -6.617 8.745 1.00 96.94 84 ALA A CA 1
ATOM 626 C C . ALA A 1 84 ? 1.283 -5.616 8.606 1.00 96.94 84 ALA A C 1
ATOM 628 O O . ALA A 1 84 ? 0.490 -5.423 9.531 1.00 96.94 84 ALA A O 1
ATOM 629 N N . GLN A 1 85 ? 1.187 -5.000 7.430 1.00 97.94 85 GLN A N 1
ATOM 630 C CA . GLN A 1 85 ? 0.049 -4.174 7.026 1.00 97.94 85 GLN A CA 1
ATOM 631 C C . GLN A 1 85 ? -1.003 -5.043 6.318 1.00 97.94 85 GLN A C 1
ATOM 633 O O . GLN A 1 85 ? -0.626 -6.067 5.744 1.00 97.94 85 GLN A O 1
ATOM 638 N N . PRO A 1 86 ? -2.287 -4.642 6.286 1.00 98.56 86 PRO A N 1
ATOM 639 C CA . PRO A 1 86 ? -2.865 -3.416 6.861 1.00 98.56 86 PRO A CA 1
ATOM 640 C C . PRO A 1 86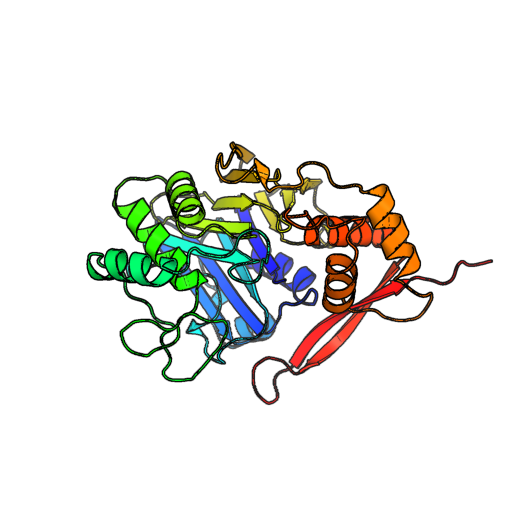 ? -2.904 -3.361 8.401 1.00 98.56 86 PRO A C 1
ATOM 642 O O . PRO A 1 86 ? -2.847 -4.393 9.068 1.00 98.56 86 PRO A O 1
ATOM 645 N N . PHE A 1 87 ? -2.998 -2.154 8.966 1.00 98.69 87 PHE A N 1
ATOM 646 C CA . PHE A 1 87 ? -3.232 -1.914 10.395 1.00 98.69 87 PHE A CA 1
ATOM 647 C C . PHE A 1 87 ? -4.714 -1.641 10.630 1.00 98.69 87 PHE A C 1
ATOM 649 O O . PHE A 1 87 ? -5.296 -0.803 9.951 1.00 98.69 87 PHE A O 1
ATOM 656 N N . MET A 1 88 ? -5.327 -2.379 11.554 1.00 98.62 88 MET A N 1
ATOM 657 C CA . MET A 1 88 ? -6.724 -2.204 11.952 1.00 98.62 88 MET A CA 1
ATOM 658 C C . MET A 1 88 ? -6.771 -1.386 13.240 1.00 98.62 88 MET A C 1
ATOM 660 O O . MET A 1 88 ? -5.948 -1.606 14.128 1.00 98.62 88 MET A O 1
ATOM 664 N N . ALA A 1 89 ? -7.741 -0.482 13.353 1.00 98.50 89 ALA A N 1
ATOM 665 C CA . ALA A 1 89 ? -8.047 0.179 14.614 1.00 98.50 89 ALA A CA 1
ATOM 666 C C . ALA A 1 89 ? -8.378 -0.860 15.700 1.00 98.50 89 ALA A C 1
ATOM 668 O O . ALA A 1 89 ? -8.970 -1.900 15.411 1.00 98.50 89 ALA A O 1
ATOM 669 N N . SER A 1 90 ? -8.028 -0.586 16.958 1.00 98.19 90 SER A N 1
ATOM 670 C CA . SER A 1 90 ? -8.173 -1.558 18.055 1.00 98.19 90 SER A CA 1
ATOM 671 C C . SER A 1 90 ? -9.622 -1.972 18.358 1.00 98.19 90 SER A C 1
ATOM 673 O O . SER A 1 90 ? -9.837 -2.977 19.030 1.00 98.19 90 SER A O 1
ATOM 675 N N . ASP A 1 91 ? -10.612 -1.219 17.875 1.00 97.88 91 ASP A N 1
ATOM 676 C CA . ASP A 1 91 ? -12.043 -1.537 17.964 1.00 97.88 91 ASP A CA 1
ATOM 677 C C . ASP A 1 91 ? -12.611 -2.207 16.694 1.00 97.88 91 ASP A C 1
ATOM 679 O O . ASP A 1 91 ? -13.790 -2.556 16.657 1.00 97.88 91 ASP A O 1
ATOM 683 N N . GLY A 1 92 ? -11.792 -2.390 15.653 1.00 98.12 92 GLY A N 1
ATOM 684 C CA . GLY A 1 92 ? -12.199 -2.964 14.371 1.00 98.12 92 GLY A CA 1
ATOM 685 C C . GLY A 1 92 ? -13.001 -2.030 13.458 1.00 98.12 92 GLY A C 1
ATOM 686 O O . GLY A 1 92 ? -13.572 -2.509 12.479 1.00 98.12 92 GLY A O 1
ATOM 687 N N . SER A 1 93 ? -13.065 -0.727 13.753 1.00 98.31 93 SER A N 1
ATOM 688 C CA . SER A 1 93 ? -13.858 0.250 12.986 1.00 98.31 93 SER A CA 1
ATOM 689 C C . SER A 1 93 ? -13.250 0.611 11.632 1.00 98.31 93 SER A C 1
ATOM 691 O O . SER A 1 93 ? -13.974 0.767 10.651 1.00 98.31 93 SER A O 1
ATOM 693 N N . THR A 1 94 ? -11.926 0.738 11.555 1.00 98.88 94 THR A N 1
ATOM 694 C CA . THR A 1 94 ? -11.215 1.157 10.342 1.00 98.88 94 THR A CA 1
ATOM 695 C C . THR A 1 94 ? -9.955 0.329 10.119 1.00 98.88 94 THR A C 1
ATOM 697 O O . THR A 1 94 ? -9.433 -0.319 11.031 1.00 98.88 94 THR A O 1
ATOM 700 N N . VAL A 1 95 ? -9.460 0.333 8.884 1.00 98.88 95 VAL A N 1
ATOM 701 C CA . VAL A 1 95 ? -8.197 -0.300 8.500 1.00 98.88 95 VAL A CA 1
ATOM 702 C C . VAL A 1 95 ? -7.442 0.569 7.497 1.00 98.88 95 VAL A C 1
ATOM 704 O O . VAL A 1 95 ? -8.054 1.177 6.620 1.00 98.88 95 VAL A O 1
ATOM 707 N N . PHE A 1 96 ? -6.113 0.609 7.609 1.00 98.81 96 PHE A N 1
ATOM 708 C CA . PHE A 1 96 ? -5.237 1.455 6.802 1.00 98.81 96 PHE A CA 1
ATOM 709 C C . PHE A 1 96 ? -3.939 0.744 6.397 1.00 98.81 96 PHE A C 1
ATOM 711 O O . PHE A 1 96 ? -3.324 0.018 7.182 1.00 98.81 96 PHE A O 1
ATOM 718 N N . CYS A 1 97 ? -3.475 0.979 5.170 1.00 98.31 97 CYS A N 1
ATOM 719 C CA . CYS A 1 97 ? -2.127 0.618 4.735 1.00 98.31 97 CYS A CA 1
ATOM 720 C C . CYS A 1 97 ? -1.549 1.672 3.788 1.00 98.31 97 CYS A C 1
ATOM 722 O O . CYS A 1 97 ? -2.292 2.352 3.083 1.00 98.31 97 CYS A O 1
ATOM 724 N N . ALA A 1 98 ? -0.225 1.792 3.740 1.00 96.94 98 ALA A N 1
ATOM 725 C CA . ALA A 1 98 ? 0.446 2.846 2.999 1.00 96.94 98 ALA A CA 1
ATOM 726 C C . ALA A 1 98 ? 1.849 2.469 2.508 1.00 96.94 98 ALA A C 1
ATOM 728 O O . ALA A 1 98 ? 2.572 1.663 3.102 1.00 96.94 98 ALA A O 1
ATOM 729 N N . ASN A 1 99 ? 2.261 3.149 1.441 1.00 94.31 99 ASN A N 1
ATOM 730 C CA . ASN A 1 99 ? 3.625 3.191 0.933 1.00 94.31 99 ASN A CA 1
ATOM 731 C C . ASN A 1 99 ? 4.210 4.591 1.154 1.00 94.31 99 ASN A C 1
ATOM 733 O O . ASN A 1 99 ? 3.583 5.569 0.762 1.00 94.31 99 ASN A O 1
ATOM 737 N N . GLY A 1 100 ? 5.442 4.673 1.675 1.00 82.50 100 GLY A N 1
ATOM 738 C CA . GLY A 1 100 ? 6.260 5.899 1.649 1.00 82.50 100 GLY A CA 1
ATOM 739 C C . GLY A 1 100 ? 6.317 6.744 2.934 1.00 82.50 100 GLY A C 1
ATOM 740 O O . GLY A 1 100 ? 6.961 7.788 2.942 1.00 82.50 100 GLY A O 1
ATOM 741 N N . ILE A 1 101 ? 5.729 6.282 4.040 1.00 67.19 101 ILE A N 1
ATOM 742 C CA . ILE A 1 101 ? 5.757 6.992 5.332 1.00 67.19 101 ILE A CA 1
ATOM 743 C C . ILE A 1 101 ? 7.190 7.095 5.883 1.00 67.19 101 ILE A C 1
ATOM 745 O O . ILE A 1 101 ? 7.845 6.079 6.114 1.00 67.19 101 ILE A O 1
ATOM 749 N N . GLY A 1 102 ? 7.650 8.327 6.140 1.00 56.25 102 GLY A N 1
ATOM 750 C CA . GLY A 1 102 ? 8.855 8.611 6.936 1.00 56.25 102 GLY A CA 1
ATOM 751 C C . GLY A 1 102 ? 10.202 8.565 6.203 1.00 56.25 102 GLY A C 1
ATOM 752 O O . GLY A 1 102 ? 11.234 8.556 6.864 1.00 56.25 102 GLY A O 1
ATOM 753 N N . ALA A 1 103 ? 10.217 8.544 4.865 1.00 50.88 103 ALA A N 1
ATOM 754 C CA . ALA A 1 103 ? 11.453 8.436 4.071 1.00 50.88 103 ALA A CA 1
ATOM 755 C C . ALA A 1 103 ? 11.707 9.614 3.105 1.00 50.88 103 ALA A C 1
ATOM 757 O O . ALA A 1 103 ? 12.616 9.543 2.280 1.00 50.88 103 ALA A O 1
ATOM 758 N N . GLY A 1 104 ? 10.902 10.679 3.162 1.00 57.44 104 GLY A N 1
ATOM 759 C CA . GLY A 1 104 ? 10.994 11.798 2.221 1.00 57.44 104 GLY A CA 1
ATOM 760 C C . GLY A 1 104 ? 11.733 13.008 2.793 1.00 57.44 104 GLY A C 1
ATOM 761 O O . GLY A 1 104 ? 11.286 13.586 3.777 1.00 57.44 104 GLY A O 1
ATOM 762 N N . ASN A 1 105 ? 12.792 13.464 2.118 1.00 64.31 105 ASN A N 1
ATOM 763 C CA . ASN A 1 105 ? 13.515 14.697 2.478 1.00 64.31 105 ASN A CA 1
ATOM 764 C C . ASN A 1 105 ? 12.692 15.979 2.240 1.00 64.31 105 ASN A C 1
ATOM 766 O O . ASN A 1 105 ? 13.034 17.042 2.746 1.00 64.31 105 ASN A O 1
ATOM 770 N N . VAL A 1 106 ? 11.629 15.893 1.436 1.00 80.44 106 VAL A N 1
ATOM 771 C CA . VAL A 1 106 ? 10.875 17.062 0.953 1.00 80.44 106 VAL A CA 1
ATOM 772 C C . VAL A 1 106 ? 9.679 17.407 1.837 1.00 80.44 106 VAL A C 1
ATOM 774 O O . VAL A 1 106 ? 9.335 18.578 1.980 1.00 80.44 106 VAL A O 1
ATOM 777 N N . LEU A 1 107 ? 9.053 16.391 2.428 1.00 84.31 107 LEU A N 1
ATOM 778 C CA . LEU A 1 107 ? 7.961 16.532 3.387 1.00 84.31 107 LEU A CA 1
ATOM 779 C C . LEU A 1 107 ? 8.313 15.730 4.644 1.00 84.31 107 LEU A C 1
ATOM 781 O O . LEU A 1 107 ? 7.759 14.646 4.851 1.00 84.31 107 LEU A O 1
ATOM 785 N N . PRO A 1 108 ? 9.297 16.199 5.435 1.00 81.00 108 PRO A N 1
ATOM 786 C CA . PRO A 1 108 ? 9.568 15.596 6.725 1.00 81.00 108 PRO A CA 1
ATOM 787 C C . PRO A 1 108 ? 8.397 15.869 7.669 1.00 81.00 108 PRO A C 1
ATOM 789 O O . PRO A 1 108 ? 7.749 16.918 7.603 1.00 81.00 108 PRO A O 1
ATOM 792 N N . PHE A 1 109 ? 8.159 14.939 8.590 1.00 84.69 109 PHE A N 1
ATOM 793 C CA . PHE A 1 109 ? 7.232 15.191 9.683 1.00 84.69 109 PHE A CA 1
ATOM 794 C C . PHE A 1 109 ? 7.716 16.393 10.506 1.00 84.69 109 PHE A C 1
ATOM 796 O O . PHE A 1 109 ? 8.912 16.470 10.804 1.00 84.69 109 PHE A O 1
ATOM 803 N N . PRO A 1 110 ? 6.819 17.305 10.924 1.00 86.62 110 PRO A N 1
ATOM 804 C CA . PRO A 1 110 ? 7.137 18.258 11.984 1.00 86.62 110 PRO A CA 1
ATOM 805 C C . PRO A 1 110 ? 7.742 17.545 13.206 1.00 86.62 110 PRO A C 1
ATOM 807 O O . PRO A 1 110 ? 7.292 16.449 13.552 1.00 86.62 110 PRO A O 1
ATOM 810 N N . GLU A 1 111 ? 8.731 18.148 13.874 1.00 86.31 111 GLU A N 1
ATOM 811 C CA . GLU A 1 111 ? 9.493 17.503 14.966 1.00 86.31 111 GLU A CA 1
ATOM 812 C C . GLU A 1 111 ? 8.602 16.958 16.096 1.00 86.31 111 GLU A C 1
ATOM 814 O O . GLU A 1 111 ? 8.886 15.917 16.685 1.00 86.31 111 GLU A O 1
ATOM 819 N N . ASP A 1 112 ? 7.485 17.632 16.364 1.00 91.81 112 ASP A N 1
ATOM 820 C CA . ASP A 1 112 ? 6.534 17.301 17.423 1.00 91.81 112 ASP A CA 1
ATOM 821 C C . ASP A 1 112 ? 5.411 16.341 16.981 1.00 91.81 112 ASP A C 1
ATOM 823 O O . ASP A 1 112 ? 4.509 16.052 17.767 1.00 91.81 112 ASP A O 1
ATOM 827 N N . THR A 1 113 ? 5.433 15.835 15.739 1.00 93.50 113 THR A N 1
ATOM 828 C CA . THR A 1 113 ? 4.322 15.060 15.146 1.00 93.50 113 THR A CA 1
ATOM 829 C C . THR A 1 113 ? 3.919 13.876 16.013 1.00 93.50 113 THR A C 1
ATOM 831 O O . THR A 1 113 ? 2.740 13.710 16.319 1.00 93.50 113 THR A O 1
ATOM 834 N N . PHE A 1 114 ? 4.888 13.076 16.458 1.00 94.62 114 PHE A N 1
ATOM 835 C CA . PHE A 1 114 ? 4.605 11.887 17.263 1.00 94.62 114 PHE A CA 1
ATOM 836 C C . PHE A 1 114 ? 4.195 12.229 18.701 1.00 94.62 114 PHE A C 1
ATOM 838 O O . PHE A 1 114 ? 3.366 11.528 19.270 1.00 94.62 114 PHE A O 1
ATOM 845 N N . GLN A 1 115 ? 4.679 13.346 19.256 1.00 95.38 115 GLN A N 1
ATOM 846 C CA . GLN A 1 115 ? 4.245 13.846 20.568 1.00 95.38 115 GLN A CA 1
ATOM 847 C C . GLN A 1 115 ? 2.792 14.344 20.514 1.00 95.38 115 GLN A C 1
ATOM 849 O O . GLN A 1 115 ? 1.982 14.048 21.393 1.00 95.38 115 GLN A O 1
ATOM 854 N N . ARG A 1 116 ? 2.426 15.076 19.451 1.00 97.12 116 ARG A N 1
ATOM 855 C CA . ARG A 1 116 ? 1.039 15.494 19.207 1.00 97.12 116 ARG A CA 1
ATOM 856 C C . ARG A 1 116 ? 0.134 14.288 18.957 1.00 97.12 116 ARG A C 1
ATOM 858 O O . ARG A 1 116 ? -0.979 14.274 19.478 1.00 97.12 116 ARG A O 1
ATOM 865 N N . ALA A 1 117 ? 0.601 13.294 18.197 1.00 97.38 117 ALA A N 1
ATOM 866 C CA . ALA A 1 117 ? -0.146 12.063 17.946 1.00 97.38 117 ALA A CA 1
ATOM 867 C C . ALA A 1 117 ? -0.429 11.325 19.258 1.00 97.38 117 ALA A C 1
ATOM 869 O O . ALA A 1 117 ? -1.575 11.002 19.544 1.00 97.38 117 ALA A O 1
ATOM 870 N N . GLU A 1 118 ? 0.591 11.144 20.097 1.00 96.88 118 GLU A N 1
ATOM 871 C CA . GLU A 1 118 ? 0.459 10.506 21.406 1.00 96.88 118 GLU A CA 1
ATOM 872 C C . GLU A 1 118 ? -0.559 11.224 22.299 1.00 96.88 118 GLU A C 1
ATOM 874 O O . GLU A 1 118 ? -1.395 10.575 22.921 1.00 96.88 118 GLU A O 1
ATOM 879 N N . LYS A 1 119 ? -0.569 12.563 22.307 1.00 97.62 119 LYS A N 1
ATOM 880 C CA . LYS A 1 119 ? -1.561 13.342 23.063 1.00 97.62 119 LYS A CA 1
ATOM 881 C C . LYS A 1 119 ? -2.997 13.099 22.585 1.00 97.62 119 LYS A C 1
ATOM 883 O O . LYS A 1 119 ? -3.899 13.030 23.417 1.00 97.62 119 LYS A O 1
ATOM 888 N N . ILE A 1 120 ? -3.215 13.006 21.272 1.00 98.00 120 ILE A N 1
ATOM 889 C CA . ILE A 1 120 ? -4.534 12.690 20.703 1.00 98.00 120 ILE A CA 1
ATOM 890 C C . ILE A 1 120 ? -4.928 11.265 21.092 1.00 98.00 120 ILE A C 1
ATOM 892 O O . ILE A 1 120 ? -6.015 11.053 21.625 1.00 98.00 120 ILE A O 1
ATOM 896 N N . LEU A 1 121 ? -4.025 10.304 20.887 1.00 97.75 121 LEU A N 1
ATOM 897 C CA . LEU A 1 121 ? -4.300 8.891 21.132 1.00 97.75 121 LEU A CA 1
ATOM 898 C C . LEU A 1 121 ? -4.528 8.586 22.617 1.00 97.75 121 LEU A C 1
ATOM 900 O O . LEU A 1 121 ? -5.425 7.811 22.932 1.00 97.75 121 LEU A O 1
ATOM 904 N N . ALA A 1 122 ? -3.825 9.259 23.531 1.00 97.12 122 ALA A N 1
ATOM 905 C CA . ALA A 1 122 ? -4.039 9.143 24.976 1.00 97.12 122 ALA A CA 1
ATOM 906 C C . ALA A 1 122 ? -5.434 9.616 25.435 1.00 97.12 122 ALA A C 1
ATOM 908 O O . ALA A 1 122 ? -5.896 9.216 26.502 1.00 97.12 122 ALA A O 1
ATOM 909 N N . ALA A 1 123 ? -6.099 10.470 24.649 1.00 97.31 123 ALA A N 1
ATOM 910 C CA . ALA A 1 123 ? -7.477 10.908 24.876 1.00 97.31 123 ALA A CA 1
ATOM 911 C C . ALA A 1 123 ? -8.510 10.109 24.053 1.00 97.31 123 ALA A C 1
ATOM 913 O O . ALA A 1 123 ? -9.711 10.361 24.164 1.00 97.31 123 ALA A O 1
ATOM 914 N N . SER A 1 124 ? -8.049 9.166 23.229 1.00 97.69 124 SER A N 1
ATOM 915 C CA . SER A 1 124 ? -8.864 8.319 22.360 1.00 97.69 124 SER A CA 1
ATOM 916 C C . SER A 1 124 ? -9.049 6.917 22.967 1.00 97.69 124 SER A C 1
ATOM 918 O O . SER A 1 124 ? -8.302 6.533 23.868 1.00 97.69 124 SER A O 1
ATOM 920 N N . PRO A 1 125 ? -10.005 6.108 22.477 1.00 97.81 125 PRO A N 1
ATOM 921 C CA . PRO A 1 125 ? -10.116 4.704 22.871 1.00 97.81 125 PRO A CA 1
ATOM 922 C C . PRO A 1 125 ? -9.113 3.783 22.146 1.00 97.81 125 PRO A C 1
ATOM 924 O O . PRO A 1 125 ? -9.120 2.577 22.396 1.00 97.81 125 PRO A O 1
ATOM 927 N N . PHE A 1 126 ? -8.296 4.309 21.226 1.00 98.31 126 PHE A N 1
ATOM 928 C CA . PHE A 1 126 ? -7.454 3.499 20.348 1.00 98.31 126 PHE A CA 1
ATOM 929 C C . PHE A 1 126 ? -6.111 3.152 20.984 1.00 98.31 126 PHE A C 1
ATOM 931 O O . PHE A 1 126 ? -5.415 4.013 21.523 1.00 98.31 126 PHE A O 1
ATOM 938 N N . SER A 1 127 ? -5.727 1.881 20.880 1.00 97.00 127 SER A N 1
ATOM 939 C CA . SER A 1 127 ? -4.430 1.373 21.328 1.00 97.00 127 SER A CA 1
ATOM 940 C C . SER A 1 127 ? -3.552 0.943 20.152 1.00 97.00 127 SER A C 1
ATOM 942 O O . SER A 1 127 ? -4.039 0.627 19.067 1.00 97.00 127 SER A O 1
ATOM 944 N N . LEU A 1 128 ? -2.237 0.939 20.381 1.00 97.94 128 LEU A N 1
ATOM 945 C CA . LEU A 1 128 ? -1.225 0.517 19.413 1.00 97.94 128 LEU A CA 1
ATOM 946 C C . LEU A 1 128 ? -0.686 -0.866 19.797 1.00 97.94 128 LEU A C 1
ATOM 948 O O . LEU A 1 128 ? -0.417 -1.128 20.971 1.00 97.94 128 LEU A O 1
ATOM 952 N N . SER A 1 129 ? -0.507 -1.744 18.813 1.00 96.12 129 SER A N 1
ATOM 953 C CA . SER A 1 129 ? -0.085 -3.137 18.997 1.00 96.12 129 SER A CA 1
ATOM 954 C C . SER A 1 129 ? 1.378 -3.397 18.631 1.00 96.12 129 SER A C 1
ATOM 956 O O . SER A 1 129 ? 1.944 -4.394 19.072 1.00 96.12 129 SER A O 1
ATOM 958 N N . THR A 1 130 ? 2.020 -2.505 17.870 1.00 96.88 130 THR A N 1
ATOM 959 C CA . THR A 1 130 ? 3.392 -2.713 17.365 1.00 96.88 130 THR A CA 1
ATOM 960 C C . THR A 1 130 ? 4.505 -2.308 18.332 1.00 96.88 130 THR A C 1
ATOM 962 O O . THR A 1 130 ? 5.677 -2.401 17.966 1.00 96.88 130 THR A O 1
ATOM 965 N N . GLY A 1 131 ? 4.165 -1.867 19.546 1.00 97.00 131 GLY A N 1
ATOM 966 C CA . GLY A 1 131 ? 5.115 -1.335 20.523 1.00 97.00 131 GLY A CA 1
ATOM 967 C C . GLY A 1 131 ? 6.152 -2.358 20.975 1.00 97.00 131 GLY A C 1
ATOM 968 O O . GLY A 1 131 ? 5.819 -3.327 21.658 1.00 97.00 131 GLY A O 1
ATOM 969 N N . VAL A 1 132 ? 7.423 -2.103 20.664 1.00 96.00 132 VAL A N 1
ATOM 970 C CA . VAL A 1 132 ? 8.552 -2.977 21.021 1.00 96.00 132 VAL A CA 1
ATOM 971 C C . VAL A 1 132 ? 9.634 -2.239 21.802 1.00 96.00 132 VAL A C 1
ATOM 973 O O . VAL A 1 132 ? 9.901 -1.063 21.574 1.00 96.00 132 VAL A O 1
ATOM 976 N N . GLU A 1 133 ? 10.298 -2.949 22.714 1.00 94.19 133 GLU A N 1
ATOM 977 C CA . GLU A 1 133 ? 11.380 -2.408 23.559 1.00 94.19 133 GLU A CA 1
ATOM 978 C C . GLU A 1 133 ? 12.748 -2.360 22.846 1.00 94.19 133 GLU A C 1
ATOM 980 O O . GLU A 1 133 ? 13.750 -1.950 23.428 1.00 94.19 133 GLU A O 1
ATOM 985 N N . ALA A 1 134 ? 12.807 -2.777 21.579 1.00 89.25 134 ALA A N 1
ATOM 986 C CA . ALA A 1 134 ? 14.021 -2.750 20.773 1.00 89.25 134 ALA A CA 1
ATOM 987 C C . ALA A 1 134 ? 14.255 -1.365 20.153 1.00 89.25 134 ALA A C 1
ATOM 989 O O . ALA A 1 134 ? 13.326 -0.748 19.636 1.00 89.25 134 ALA A O 1
ATOM 990 N N . GLU A 1 135 ? 15.511 -0.911 20.134 1.00 91.62 135 GLU A N 1
ATOM 991 C CA . GLU A 1 135 ? 15.907 0.281 19.383 1.00 91.62 135 GLU A CA 1
ATOM 992 C C . GLU A 1 135 ? 15.812 0.010 17.877 1.00 91.62 135 GLU A C 1
ATOM 994 O O . GLU A 1 135 ? 16.534 -0.826 17.333 1.00 91.62 135 GLU A O 1
ATOM 999 N N . LEU A 1 136 ? 14.886 0.701 17.206 1.00 88.38 136 LEU A N 1
ATOM 1000 C CA . LEU A 1 136 ? 14.554 0.456 15.803 1.00 88.38 136 LEU A CA 1
ATOM 1001 C C . LEU A 1 136 ? 14.387 1.764 15.016 1.00 88.38 136 LEU A C 1
ATOM 1003 O O . LEU A 1 136 ? 13.289 2.068 14.558 1.00 88.38 136 LEU A O 1
ATOM 10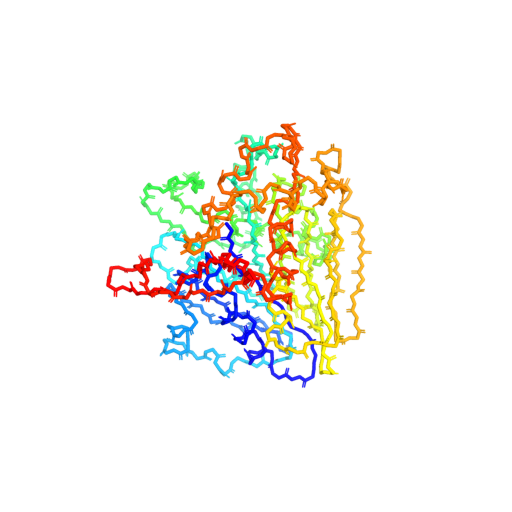07 N N . PRO A 1 137 ? 15.438 2.569 14.805 1.00 83.44 137 PRO A N 1
ATOM 1008 C CA . PRO A 1 137 ? 15.359 3.642 13.820 1.00 83.44 137 PRO A CA 1
ATOM 1009 C C . PRO A 1 137 ? 15.069 3.062 12.414 1.00 83.44 137 PRO A C 1
ATOM 1011 O O . PRO A 1 137 ? 15.539 1.968 12.091 1.00 83.44 137 PRO A O 1
ATOM 1014 N N . PRO A 1 138 ? 14.301 3.761 11.556 1.00 86.12 138 PRO A N 1
ATOM 1015 C CA . PRO A 1 138 ? 13.766 5.114 11.731 1.00 86.12 138 PRO A CA 1
ATOM 1016 C C . PRO A 1 138 ? 12.372 5.163 12.391 1.00 86.12 138 PRO A C 1
ATOM 1018 O O . PRO A 1 138 ? 11.680 6.172 12.274 1.00 86.12 138 PRO A O 1
ATOM 1021 N N . TYR A 1 139 ? 11.913 4.088 13.038 1.00 91.31 139 TYR A N 1
ATOM 1022 C CA . TYR A 1 139 ? 10.593 4.065 13.665 1.00 91.31 139 TYR A CA 1
ATOM 1023 C C . TYR A 1 139 ? 10.538 5.009 14.881 1.00 91.31 139 TYR A C 1
ATOM 1025 O O . TYR A 1 139 ? 11.532 5.143 15.601 1.00 91.31 139 TYR A O 1
ATOM 1033 N N . PRO A 1 140 ? 9.409 5.701 15.112 1.00 92.94 140 PRO A N 1
ATOM 1034 C CA . PRO A 1 140 ? 9.272 6.629 16.227 1.00 92.94 140 PRO A CA 1
ATOM 1035 C C . PRO A 1 140 ? 9.284 5.905 17.574 1.00 92.94 140 PRO A C 1
ATOM 1037 O O . PRO A 1 140 ? 8.614 4.886 17.753 1.00 92.94 140 PRO A O 1
ATOM 1040 N N . LYS A 1 141 ? 10.003 6.492 18.533 1.00 94.81 141 LYS A N 1
ATOM 1041 C CA . LYS A 1 141 ? 9.937 6.137 19.952 1.00 94.81 141 LYS A CA 1
ATOM 1042 C C . LYS A 1 141 ? 8.910 7.031 20.650 1.00 94.81 141 LYS A C 1
ATOM 1044 O O . LYS A 1 141 ? 9.009 8.252 20.527 1.00 94.81 141 LYS A O 1
ATOM 1049 N N . LEU A 1 142 ? 7.952 6.444 21.365 1.00 95.50 142 LEU A N 1
ATOM 1050 C CA . LEU A 1 142 ? 6.943 7.183 22.140 1.00 95.50 142 LEU A CA 1
ATOM 1051 C C . LEU A 1 142 ? 7.355 7.326 23.620 1.00 95.50 142 LEU A C 1
ATOM 1053 O O . LEU A 1 142 ? 8.423 6.851 24.024 1.00 95.50 142 LEU A O 1
ATOM 1057 N N . SER A 1 143 ? 6.552 8.031 24.429 1.00 95.88 143 SER A N 1
ATOM 1058 C CA . SER A 1 143 ? 6.910 8.394 25.813 1.00 95.88 143 SER A CA 1
ATOM 1059 C C . SER A 1 143 ? 7.006 7.198 26.764 1.00 95.88 143 SER A C 1
ATOM 1061 O O . SER A 1 143 ? 7.714 7.265 27.769 1.00 95.88 143 SER A O 1
ATOM 1063 N N . ASP A 1 144 ? 6.363 6.082 26.417 1.00 95.56 144 ASP A N 1
ATOM 1064 C CA . ASP A 1 144 ? 6.465 4.801 27.122 1.00 95.56 144 ASP A CA 1
ATOM 1065 C C . ASP A 1 144 ? 7.817 4.089 26.913 1.00 95.56 144 ASP A C 1
ATOM 1067 O O . ASP A 1 144 ? 8.079 3.050 27.518 1.00 95.56 144 ASP A O 1
ATOM 1071 N N . GLY A 1 145 ? 8.687 4.643 26.064 1.00 95.31 145 GLY A N 1
ATOM 1072 C CA . GLY A 1 145 ? 10.008 4.109 25.772 1.00 95.31 145 GLY A CA 1
ATOM 1073 C C . GLY A 1 145 ? 10.043 3.050 24.669 1.00 95.31 145 GLY A C 1
ATOM 1074 O O . GLY A 1 145 ? 11.135 2.556 24.376 1.00 95.31 145 GLY A O 1
ATOM 1075 N N . LYS A 1 146 ? 8.911 2.724 24.036 1.00 96.81 146 LYS A N 1
ATOM 1076 C CA . LYS A 1 146 ? 8.818 1.722 22.965 1.00 96.81 146 LYS A CA 1
ATOM 1077 C C . LYS A 1 146 ? 8.862 2.353 21.576 1.00 96.81 146 LYS A C 1
ATOM 1079 O O . LYS A 1 146 ? 8.508 3.517 21.387 1.00 96.81 146 LYS A O 1
ATOM 1084 N N . TYR A 1 147 ? 9.290 1.558 20.600 1.00 96.25 147 TYR A N 1
ATOM 1085 C CA . TYR A 1 147 ? 9.269 1.897 19.179 1.00 96.25 147 TYR A CA 1
ATOM 1086 C C . TYR A 1 147 ? 8.005 1.349 18.525 1.00 96.25 147 TYR A C 1
ATOM 1088 O O . TYR A 1 147 ? 7.624 0.207 18.781 1.00 96.25 147 TYR A O 1
ATOM 1096 N N . TYR A 1 148 ? 7.382 2.152 17.666 1.00 96.00 148 TYR A N 1
ATOM 1097 C CA . TYR A 1 148 ? 6.104 1.829 17.033 1.00 96.00 148 TYR A CA 1
ATOM 1098 C C . TYR A 1 148 ? 6.166 1.965 15.524 1.00 96.00 148 TYR A C 1
ATOM 1100 O O . TYR A 1 148 ? 6.878 2.805 14.974 1.00 96.00 148 TYR A O 1
ATOM 1108 N N . HIS A 1 149 ? 5.344 1.189 14.831 1.00 95.25 149 HIS A N 1
ATOM 1109 C CA . HIS A 1 149 ? 5.175 1.364 13.406 1.00 95.25 149 HIS A CA 1
ATOM 1110 C C . HIS A 1 149 ? 4.432 2.675 13.104 1.00 95.25 149 HIS A C 1
ATOM 1112 O O . HIS A 1 149 ? 3.270 2.839 13.467 1.00 95.25 149 HIS A O 1
ATOM 1118 N N . SER A 1 150 ? 5.058 3.600 12.374 1.00 94.44 150 SER A N 1
ATOM 1119 C CA . SER A 1 150 ? 4.476 4.921 12.075 1.00 94.44 150 SER A CA 1
ATOM 1120 C C . SER A 1 150 ? 3.126 4.848 11.350 1.00 94.44 150 SER A C 1
ATOM 1122 O O . SER A 1 150 ? 2.226 5.618 11.661 1.00 94.44 150 SER A O 1
ATOM 1124 N N . THR A 1 151 ? 2.939 3.881 10.445 1.00 96.00 151 THR A N 1
ATOM 1125 C CA . THR A 1 151 ? 1.637 3.640 9.786 1.00 96.00 151 THR A CA 1
ATOM 1126 C C . THR A 1 151 ? 0.547 3.163 10.749 1.00 96.00 151 THR A C 1
ATOM 1128 O O . THR A 1 151 ? -0.623 3.400 10.480 1.00 96.00 151 THR A O 1
ATOM 1131 N N . GLU A 1 152 ? 0.891 2.498 11.860 1.00 97.75 152 GLU A N 1
ATOM 1132 C CA . GLU A 1 152 ? -0.110 2.131 12.873 1.00 97.75 152 GLU A CA 1
ATOM 1133 C C . GLU A 1 152 ? -0.572 3.375 13.641 1.00 97.75 152 GLU A C 1
ATOM 1135 O O . GLU A 1 152 ? -1.767 3.549 13.858 1.00 97.75 152 GLU A O 1
ATOM 1140 N N . ILE A 1 153 ? 0.358 4.280 13.969 1.00 97.62 153 ILE A N 1
ATOM 1141 C CA . ILE A 1 153 ? 0.031 5.581 14.573 1.00 97.62 153 ILE A CA 1
ATOM 1142 C C . ILE A 1 153 ? -0.908 6.370 13.649 1.00 97.62 153 ILE A C 1
ATOM 1144 O O . ILE A 1 153 ? -1.934 6.869 14.102 1.00 97.62 153 ILE A O 1
ATOM 1148 N N . GLU A 1 154 ? -0.597 6.440 12.351 1.00 97.56 154 GLU A N 1
ATOM 1149 C CA . GLU A 1 154 ? -1.464 7.093 11.361 1.00 97.56 154 GLU A CA 1
ATOM 1150 C C . GLU A 1 154 ? -2.833 6.403 11.262 1.00 97.56 154 GLU A C 1
ATOM 1152 O O . GLU A 1 154 ? -3.857 7.079 11.275 1.00 97.56 154 GLU A O 1
ATOM 1157 N N . SER A 1 155 ? -2.874 5.065 11.263 1.00 98.50 155 SER A N 1
ATOM 1158 C CA . SER A 1 155 ? -4.128 4.299 11.287 1.00 98.50 155 SER A CA 1
ATOM 1159 C C . SER A 1 155 ? -4.990 4.628 12.508 1.00 98.50 155 SER A C 1
ATOM 1161 O O . SER A 1 155 ? -6.205 4.747 12.378 1.00 98.50 155 SER A O 1
ATOM 1163 N N . ALA A 1 156 ? -4.386 4.777 13.689 1.00 98.69 156 ALA A N 1
ATOM 1164 C CA . ALA A 1 156 ? -5.105 5.117 14.913 1.00 98.69 156 ALA A CA 1
ATOM 1165 C C . ALA A 1 156 ? -5.613 6.571 14.900 1.00 98.69 156 ALA A C 1
ATOM 1167 O O . ALA A 1 156 ? -6.726 6.836 15.348 1.00 98.69 156 ALA A O 1
ATOM 1168 N N . LEU A 1 157 ? -4.842 7.509 14.334 1.00 98.56 157 LEU A N 1
ATOM 1169 C CA . LEU A 1 157 ? -5.296 8.889 14.119 1.00 98.56 157 LEU A CA 1
ATOM 1170 C C . LEU A 1 157 ? -6.474 8.951 13.143 1.00 98.56 157 LEU A C 1
ATOM 1172 O O . LEU A 1 157 ? -7.449 9.647 13.404 1.00 98.56 157 LEU A O 1
ATOM 1176 N N . ILE A 1 158 ? -6.405 8.195 12.046 1.00 98.75 158 ILE A N 1
ATOM 1177 C CA . ILE A 1 158 ? -7.499 8.068 11.080 1.00 98.75 158 ILE A CA 1
ATOM 1178 C C . ILE A 1 158 ? -8.761 7.530 11.762 1.00 98.75 158 ILE A C 1
ATOM 1180 O O . ILE A 1 158 ? -9.842 8.079 11.556 1.00 98.75 158 ILE A O 1
ATOM 1184 N N . ALA A 1 159 ? -8.630 6.500 12.600 1.00 98.81 159 ALA A N 1
ATOM 1185 C CA . ALA A 1 159 ? -9.748 5.958 13.364 1.00 98.81 159 ALA A CA 1
ATOM 1186 C C . ALA A 1 159 ? -10.356 7.004 14.314 1.00 98.81 159 ALA A C 1
ATOM 1188 O O . ALA A 1 159 ? -11.577 7.112 14.409 1.00 98.81 159 ALA A O 1
ATOM 1189 N N . GLU A 1 160 ? -9.526 7.825 14.965 1.00 98.81 160 GLU A N 1
ATOM 1190 C CA . GLU A 1 160 ? -9.994 8.927 15.811 1.00 98.81 160 GLU A CA 1
ATOM 1191 C C . GLU A 1 160 ? -10.717 10.018 15.021 1.00 98.81 160 GLU A C 1
ATOM 1193 O O . GLU A 1 160 ? -11.786 10.458 15.443 1.00 98.81 160 GLU A O 1
ATOM 1198 N N . PHE A 1 161 ? -10.205 10.418 13.858 1.00 98.69 161 PHE A N 1
ATOM 1199 C CA . PHE A 1 161 ? -10.891 11.376 12.991 1.00 98.69 161 PHE A CA 1
ATOM 1200 C C . PHE A 1 161 ? -12.225 10.833 12.466 1.00 98.69 161 PHE A C 1
ATOM 1202 O O . PHE A 1 161 ? -13.225 11.553 12.473 1.00 98.69 161 PHE A O 1
ATOM 1209 N N . HIS A 1 162 ? -12.273 9.553 12.085 1.00 98.69 162 HIS A N 1
ATOM 1210 C CA . HIS A 1 162 ? -13.512 8.875 11.687 1.00 98.69 162 HIS A CA 1
ATOM 1211 C C . HIS A 1 162 ? -14.526 8.842 12.838 1.00 98.69 162 HIS A C 1
ATOM 1213 O O . HIS A 1 162 ? -15.679 9.239 12.680 1.00 98.69 162 HIS A O 1
ATOM 1219 N N . ARG A 1 163 ? -14.079 8.494 14.053 1.00 98.31 163 ARG A N 1
ATOM 1220 C CA . ARG A 1 163 ? -14.906 8.491 15.275 1.00 98.31 163 ARG A CA 1
ATOM 1221 C C . ARG A 1 163 ? -15.486 9.872 15.607 1.00 98.31 163 ARG A C 1
ATOM 1223 O O . ARG A 1 163 ? -16.548 9.960 16.223 1.00 98.31 163 ARG A O 1
ATOM 1230 N N . GLN A 1 164 ? -14.803 10.947 15.220 1.00 98.12 164 GLN A N 1
ATOM 1231 C CA . GLN A 1 164 ? -15.264 12.329 15.386 1.00 98.12 164 GLN A CA 1
ATOM 1232 C C . GLN A 1 164 ? -16.271 12.779 14.310 1.00 98.12 164 GLN A C 1
ATOM 1234 O O . GLN A 1 164 ? -16.781 13.897 14.391 1.00 98.12 164 GLN A O 1
ATOM 1239 N N . GLY A 1 165 ? -16.611 11.910 13.352 1.00 98.19 165 GLY A N 1
ATOM 1240 C CA . GLY A 1 165 ? -17.671 12.120 12.365 1.00 98.19 165 GLY A CA 1
ATOM 1241 C C . GLY A 1 165 ? -17.189 12.432 10.948 1.00 98.19 165 GLY A C 1
ATOM 1242 O O . GLY A 1 165 ? -18.025 12.725 10.093 1.00 98.19 165 GLY A O 1
ATOM 1243 N N . SER A 1 166 ? -15.880 12.390 10.684 1.00 98.44 166 SER A N 1
ATOM 1244 C CA . SER A 1 166 ? -15.349 12.456 9.317 1.00 98.44 166 SER A CA 1
ATOM 1245 C C . SER A 1 166 ? -15.681 11.166 8.564 1.00 98.44 166 SER A C 1
ATOM 1247 O O . SER A 1 166 ? -15.577 10.091 9.141 1.00 98.44 166 SER A O 1
ATOM 1249 N N . ASP A 1 167 ? -16.018 11.257 7.273 1.00 98.25 167 ASP A N 1
ATOM 1250 C CA . ASP A 1 167 ? -15.982 10.070 6.408 1.00 98.25 167 ASP A CA 1
ATOM 1251 C C . ASP A 1 167 ? -14.525 9.607 6.207 1.00 98.25 167 ASP A C 1
ATOM 1253 O O . ASP A 1 167 ? -13.567 10.339 6.482 1.00 98.25 167 ASP A O 1
ATOM 1257 N N . MET A 1 168 ? -14.330 8.393 5.701 1.00 98.31 168 MET A N 1
ATOM 1258 C CA . MET A 1 168 ? -13.020 7.770 5.534 1.00 98.31 168 MET A CA 1
ATOM 1259 C C . MET A 1 168 ? -12.086 8.598 4.633 1.00 98.31 168 MET A C 1
ATOM 1261 O O . MET A 1 168 ? -10.871 8.591 4.836 1.00 98.31 168 MET A O 1
ATOM 1265 N N . ARG A 1 169 ? -12.611 9.319 3.628 1.00 97.56 169 ARG A N 1
ATOM 1266 C CA . ARG A 1 169 ? -11.791 10.183 2.754 1.00 97.56 169 ARG A CA 1
ATOM 1267 C C . ARG A 1 169 ? -11.306 11.416 3.503 1.00 97.56 169 ARG A C 1
ATOM 1269 O O . ARG A 1 169 ? -10.133 11.771 3.393 1.00 97.56 169 ARG A O 1
ATOM 1276 N N . GLU A 1 170 ? -12.186 12.043 4.271 1.00 98.19 170 GLU A N 1
ATOM 1277 C CA . GLU A 1 170 ? -11.863 13.212 5.077 1.00 98.19 170 GLU A CA 1
ATOM 1278 C C . GLU A 1 170 ? -10.938 12.852 6.249 1.00 98.19 170 GLU A C 1
ATOM 1280 O O . GLU A 1 170 ? -9.953 13.550 6.479 1.00 98.19 170 GLU A O 1
ATOM 1285 N N . ALA A 1 171 ? -11.152 11.713 6.913 1.00 98.56 171 ALA A N 1
ATOM 1286 C CA . ALA A 1 171 ? -10.261 11.202 7.954 1.00 98.56 171 ALA A CA 1
ATOM 1287 C C . ALA A 1 171 ? -8.834 10.958 7.424 1.00 98.56 171 ALA A C 1
ATOM 1289 O O . ALA A 1 171 ? -7.854 11.343 8.066 1.00 98.56 171 ALA A O 1
ATOM 1290 N N . VAL A 1 172 ? -8.699 10.393 6.216 1.00 98.25 172 VAL A N 1
ATOM 1291 C CA . VAL A 1 172 ? -7.397 10.224 5.545 1.00 98.25 172 VAL A CA 1
ATOM 1292 C C . VAL A 1 172 ? -6.759 11.575 5.192 1.00 98.25 172 VAL A C 1
ATOM 1294 O O . VAL A 1 172 ? -5.559 11.751 5.399 1.00 98.25 172 VAL A O 1
ATOM 1297 N N . LYS A 1 173 ? -7.530 12.562 4.718 1.00 97.75 173 LYS A N 1
ATOM 1298 C CA . LYS A 1 173 ? -7.024 13.925 4.445 1.00 97.75 173 LYS A CA 1
ATOM 1299 C C . LYS A 1 173 ? -6.551 14.641 5.711 1.00 97.75 173 LYS A C 1
ATOM 1301 O O . LYS A 1 173 ? -5.517 15.316 5.685 1.00 97.75 173 LYS A O 1
ATOM 1306 N N . GLN A 1 174 ? -7.278 14.490 6.816 1.00 97.25 174 GLN A N 1
ATOM 1307 C CA . GLN A 1 174 ? -6.905 15.039 8.120 1.00 97.25 174 GLN A CA 1
ATOM 1308 C C . GLN A 1 174 ? -5.614 14.396 8.633 1.00 97.25 174 GLN A C 1
ATOM 1310 O O . GLN A 1 174 ? -4.697 15.113 9.036 1.00 97.25 174 GLN A O 1
ATOM 1315 N N . ALA A 1 175 ? -5.483 13.071 8.520 1.00 96.12 175 ALA A N 1
ATOM 1316 C CA . ALA A 1 175 ? -4.253 12.362 8.867 1.00 96.12 175 ALA A CA 1
ATOM 1317 C C . ALA A 1 175 ? -3.061 12.776 7.997 1.00 96.12 175 ALA A C 1
ATOM 1319 O O . ALA A 1 175 ? -1.998 13.068 8.539 1.00 96.12 175 ALA A O 1
ATOM 1320 N N . PHE A 1 176 ? -3.248 12.920 6.682 1.00 95.00 176 PHE A N 1
ATOM 1321 C CA . PHE A 1 176 ? -2.207 13.431 5.786 1.00 95.00 176 PHE A CA 1
ATOM 1322 C C . PHE A 1 176 ? -1.782 14.861 6.149 1.00 95.00 176 PHE A C 1
ATOM 1324 O O . PHE A 1 176 ? -0.596 15.174 6.148 1.00 95.00 176 PHE A O 1
ATOM 1331 N N . SER A 1 177 ? -2.734 15.726 6.505 1.00 93.69 177 SER A N 1
ATOM 1332 C CA . SER A 1 177 ? -2.438 17.094 6.950 1.00 93.69 177 SER A CA 1
ATOM 1333 C C . SER A 1 177 ? -1.699 17.118 8.294 1.00 93.69 177 SER A C 1
ATOM 1335 O O . SER A 1 177 ? -0.912 18.025 8.559 1.00 93.69 177 SER A O 1
ATOM 1337 N N . PHE A 1 178 ? -1.942 16.124 9.151 1.00 93.88 178 PHE A N 1
ATOM 1338 C CA . PHE A 1 178 ? -1.293 15.981 10.451 1.00 93.88 178 PHE A CA 1
ATOM 1339 C C . PHE A 1 178 ? 0.120 15.377 10.348 1.00 93.88 178 PHE A C 1
ATOM 1341 O O . PHE A 1 178 ? 1.029 15.837 11.044 1.00 93.88 178 PHE A O 1
ATOM 1348 N N . MET A 1 179 ? 0.300 14.374 9.481 1.00 92.81 179 MET A N 1
ATOM 1349 C CA . MET A 1 179 ? 1.552 13.651 9.211 1.00 92.81 179 MET A CA 1
ATOM 1350 C C . MET A 1 179 ? 1.956 13.775 7.727 1.00 92.81 179 MET A C 1
ATOM 1352 O O . MET A 1 179 ? 2.005 12.767 7.016 1.00 92.81 179 MET A O 1
ATOM 1356 N N . PRO A 1 180 ? 2.256 14.986 7.221 1.00 90.56 180 PRO A N 1
ATOM 1357 C CA . PRO A 1 180 ? 2.542 15.170 5.803 1.00 90.56 180 PRO A CA 1
ATOM 1358 C C . PRO A 1 180 ? 3.797 14.400 5.398 1.00 90.56 180 PRO A C 1
ATOM 1360 O O . PRO A 1 180 ? 4.846 14.513 6.030 1.00 90.56 180 PRO A O 1
ATOM 1363 N N . THR A 1 181 ? 3.685 13.594 4.341 1.00 91.62 181 THR A N 1
ATOM 1364 C CA . THR A 1 181 ? 4.791 12.771 3.841 1.00 91.62 181 THR A CA 1
ATOM 1365 C C . THR A 1 181 ? 4.585 12.345 2.390 1.00 91.62 181 THR A C 1
ATOM 1367 O O . THR A 1 181 ? 3.526 12.535 1.794 1.00 91.62 181 THR A O 1
ATOM 1370 N N . GLN A 1 182 ? 5.610 11.753 1.789 1.00 92.38 182 GLN A N 1
ATOM 1371 C CA . GLN A 1 182 ? 5.533 11.209 0.439 1.00 92.38 182 GLN A CA 1
ATOM 1372 C C . GLN A 1 182 ? 4.793 9.872 0.433 1.00 92.38 182 GLN A C 1
ATOM 1374 O O . GLN A 1 182 ? 5.409 8.829 0.629 1.00 92.38 182 GLN A O 1
ATOM 1379 N N . ILE A 1 183 ? 3.482 9.889 0.196 1.00 94.31 183 ILE A N 1
ATOM 1380 C CA . ILE A 1 183 ? 2.615 8.740 0.476 1.00 94.31 183 ILE A CA 1
ATOM 1381 C C . ILE A 1 183 ? 1.716 8.330 -0.693 1.00 94.31 183 ILE A C 1
ATOM 1383 O O . ILE A 1 183 ? 1.324 9.133 -1.544 1.00 94.31 183 ILE A O 1
ATOM 1387 N N . ALA A 1 184 ? 1.356 7.052 -0.700 1.00 97.19 184 ALA A N 1
ATOM 1388 C CA . ALA A 1 184 ? 0.094 6.575 -1.240 1.00 97.19 184 ALA A CA 1
ATOM 1389 C C . ALA A 1 184 ? -0.498 5.557 -0.263 1.00 97.19 184 ALA A C 1
ATOM 1391 O O . ALA A 1 184 ? 0.260 4.813 0.362 1.00 97.19 184 ALA A O 1
ATOM 1392 N N . SER A 1 185 ? -1.816 5.523 -0.117 1.00 98.25 185 SER A N 1
ATOM 1393 C CA . SER A 1 185 ? -2.472 4.693 0.890 1.00 98.25 185 SER A CA 1
ATOM 1394 C C . SER A 1 185 ? -3.835 4.177 0.453 1.00 98.25 185 SER A C 1
ATOM 1396 O O . SER A 1 185 ? -4.446 4.667 -0.501 1.00 98.25 185 SER A O 1
ATOM 1398 N N . LEU A 1 186 ? -4.280 3.146 1.165 1.00 98.88 186 LEU A N 1
ATOM 1399 C CA . LEU A 1 186 ? -5.590 2.529 1.044 1.00 98.88 186 LEU A CA 1
ATOM 1400 C C . LEU A 1 186 ? -6.218 2.435 2.430 1.00 98.88 186 LEU A C 1
ATOM 1402 O O . LEU A 1 186 ? -5.522 2.123 3.400 1.00 98.88 186 LEU A O 1
ATOM 1406 N N . ALA A 1 187 ? -7.524 2.662 2.510 1.00 98.88 187 ALA A N 1
ATOM 1407 C CA . ALA A 1 187 ? -8.269 2.554 3.753 1.00 98.88 187 ALA A CA 1
ATOM 1408 C C . ALA A 1 187 ? -9.686 2.019 3.533 1.00 98.88 187 ALA A C 1
ATOM 1410 O O . ALA A 1 187 ? -10.258 2.187 2.454 1.00 98.88 187 ALA A O 1
ATOM 1411 N N . MET A 1 188 ? -10.259 1.405 4.565 1.00 98.81 188 MET A N 1
ATOM 1412 C CA . MET A 1 188 ? -11.675 1.028 4.611 1.00 98.81 188 MET A CA 1
ATOM 1413 C C . MET A 1 188 ? -12.232 1.298 6.009 1.00 98.81 188 MET A C 1
ATOM 1415 O O . MET A 1 188 ? -11.512 1.140 6.997 1.00 98.81 188 MET A O 1
ATOM 1419 N N . ALA A 1 189 ? -13.517 1.633 6.081 1.00 98.75 189 ALA A N 1
ATOM 1420 C CA . ALA A 1 189 ? -14.269 1.719 7.326 1.00 98.75 189 ALA A CA 1
ATOM 1421 C C . ALA A 1 189 ? -15.382 0.667 7.329 1.00 98.75 189 ALA A C 1
ATOM 1423 O O . ALA A 1 189 ? -15.996 0.388 6.298 1.00 98.75 189 ALA A O 1
ATOM 1424 N N . ALA A 1 190 ? -15.627 0.063 8.487 1.00 98.44 190 ALA A N 1
ATOM 1425 C CA . ALA A 1 190 ? -16.633 -0.974 8.669 1.00 98.44 190 ALA A CA 1
ATOM 1426 C C . ALA A 1 190 ? -18.057 -0.464 8.370 1.00 98.44 190 ALA A C 1
ATOM 1428 O O . ALA A 1 190 ? -18.884 -1.209 7.853 1.00 98.44 190 ALA A O 1
ATOM 1429 N N . ASP A 1 191 ? -18.329 0.809 8.651 1.00 98.12 191 ASP A N 1
ATOM 1430 C CA . ASP A 1 191 ? -19.603 1.494 8.419 1.00 98.12 191 ASP A CA 1
ATOM 1431 C C . ASP A 1 191 ? -19.709 2.175 7.040 1.00 98.12 191 ASP A C 1
ATOM 1433 O O . ASP A 1 191 ? -20.768 2.704 6.701 1.00 98.12 191 ASP A O 1
ATOM 1437 N N . GLU A 1 192 ? -18.668 2.091 6.203 1.00 97.56 192 GLU A N 1
ATOM 1438 C CA . GLU A 1 192 ? -18.694 2.493 4.792 1.00 97.56 192 GLU A CA 1
ATOM 1439 C C . GLU A 1 192 ? -18.603 1.270 3.863 1.00 97.56 192 GLU A C 1
ATOM 1441 O O . GLU A 1 192 ? -17.540 0.979 3.303 1.00 97.56 192 GLU A O 1
ATOM 1446 N N . PRO A 1 193 ? -19.710 0.527 3.675 1.00 91.88 193 PRO A N 1
AT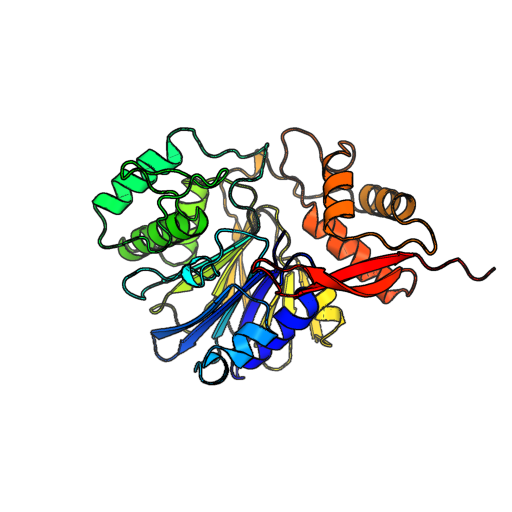OM 1447 C CA . PRO A 1 193 ? -19.698 -0.717 2.919 1.00 91.88 193 PRO A CA 1
ATOM 1448 C C . PRO A 1 193 ? -19.284 -0.527 1.453 1.00 91.88 193 PRO A C 1
ATOM 1450 O O . PRO A 1 193 ? -19.458 0.537 0.852 1.00 91.88 193 PRO A O 1
ATOM 1453 N N . GLU A 1 194 ? -18.733 -1.603 0.883 1.00 92.75 194 GLU A N 1
ATOM 1454 C CA . GLU A 1 194 ? -18.415 -1.751 -0.550 1.00 92.75 194 GLU A CA 1
ATOM 1455 C C . GLU A 1 194 ? -17.458 -0.689 -1.117 1.00 92.75 194 GLU A C 1
ATOM 1457 O O . GLU A 1 194 ? -17.355 -0.484 -2.331 1.00 92.75 194 GLU A O 1
ATOM 1462 N N . THR A 1 195 ? -16.722 -0.028 -0.224 1.00 97.50 195 THR A N 1
ATOM 1463 C CA . THR A 1 195 ? -15.887 1.123 -0.536 1.00 97.50 195 THR A CA 1
ATOM 1464 C C . THR A 1 195 ? -14.437 0.891 -0.124 1.00 97.50 195 THR A C 1
ATOM 1466 O O . THR A 1 195 ? -14.156 0.396 0.964 1.00 97.50 195 THR A O 1
ATOM 1469 N N . VAL A 1 196 ? -13.506 1.337 -0.970 1.00 98.81 196 VAL A N 1
ATOM 1470 C CA . VAL A 1 196 ? -12.105 1.560 -0.587 1.00 98.81 196 VAL A CA 1
ATOM 1471 C C . VAL A 1 196 ? -11.757 3.031 -0.792 1.00 98.81 196 VAL A C 1
ATOM 1473 O O . VAL A 1 196 ? -11.932 3.572 -1.886 1.00 98.81 196 VAL A O 1
ATOM 1476 N N . THR A 1 197 ? -11.226 3.675 0.242 1.00 98.81 197 THR A N 1
ATOM 1477 C CA . THR A 1 197 ? -10.609 4.999 0.126 1.00 98.81 197 THR A CA 1
ATOM 1478 C C . THR A 1 197 ? -9.190 4.843 -0.399 1.00 98.81 197 THR A C 1
ATOM 1480 O O . THR A 1 197 ? -8.403 4.060 0.131 1.00 98.81 197 THR A O 1
ATOM 1483 N N . VAL A 1 198 ? -8.856 5.590 -1.449 1.00 98.56 198 VAL A N 1
ATOM 1484 C CA . VAL A 1 198 ? -7.566 5.522 -2.145 1.00 98.56 198 VAL A CA 1
ATOM 1485 C C . VAL A 1 198 ? -6.933 6.902 -2.127 1.00 98.56 198 VAL A C 1
ATOM 1487 O O . VAL A 1 198 ? -7.498 7.827 -2.696 1.00 98.56 198 VAL A O 1
ATOM 1490 N N . MET A 1 199 ? -5.758 7.063 -1.525 1.00 98.12 199 MET A N 1
ATOM 1491 C CA . MET A 1 199 ? -5.029 8.333 -1.542 1.00 98.12 199 MET A CA 1
ATOM 1492 C C . MET A 1 199 ? -3.715 8.190 -2.299 1.00 98.12 199 MET A C 1
ATOM 1494 O O . MET A 1 199 ? -2.954 7.246 -2.086 1.00 98.12 199 MET A O 1
ATOM 1498 N N . ARG A 1 200 ? -3.404 9.175 -3.141 1.00 97.12 200 ARG A N 1
ATOM 1499 C CA . ARG A 1 200 ? -2.112 9.292 -3.808 1.00 97.12 200 ARG A CA 1
ATOM 1500 C C . ARG A 1 200 ? -1.591 10.718 -3.692 1.00 97.12 200 ARG A C 1
ATOM 1502 O O . ARG A 1 200 ? -2.099 11.613 -4.361 1.00 97.12 200 ARG A O 1
ATOM 1509 N N . TYR A 1 201 ? -0.527 10.912 -2.915 1.00 96.06 201 TYR A N 1
ATOM 1510 C CA . TYR A 1 201 ? 0.245 12.150 -2.964 1.00 96.06 201 TYR A CA 1
ATOM 1511 C C . TYR A 1 201 ? 1.255 12.086 -4.117 1.00 96.06 201 TYR A C 1
ATOM 1513 O O . TYR A 1 201 ? 0.953 12.598 -5.188 1.00 96.06 201 TYR A O 1
ATOM 1521 N N . ASN A 1 202 ? 2.386 11.385 -3.968 1.00 93.75 202 ASN A N 1
ATOM 1522 C CA . ASN A 1 202 ? 3.391 11.220 -5.035 1.00 93.75 202 ASN A CA 1
ATOM 1523 C C . ASN A 1 202 ? 3.730 9.751 -5.358 1.00 93.75 202 ASN A C 1
ATOM 1525 O O . ASN A 1 202 ? 4.069 9.438 -6.503 1.00 93.75 202 ASN A O 1
ATOM 1529 N N . GLN A 1 203 ? 3.620 8.846 -4.377 1.00 94.38 203 GLN A N 1
ATOM 1530 C CA . GLN A 1 203 ? 3.936 7.428 -4.565 1.00 94.38 203 GLN A CA 1
ATOM 1531 C C . GLN A 1 203 ? 2.994 6.779 -5.586 1.00 94.38 203 GLN A C 1
ATOM 1533 O O . GLN A 1 203 ? 1.866 7.220 -5.799 1.00 94.38 203 GLN A O 1
ATOM 1538 N N . SER A 1 204 ? 3.470 5.743 -6.268 1.00 95.69 204 SER A N 1
ATOM 1539 C CA . SER A 1 204 ? 2.730 5.106 -7.354 1.00 95.69 204 SER A CA 1
ATOM 1540 C C . SER A 1 204 ? 1.480 4.370 -6.867 1.00 95.69 204 SER A C 1
ATOM 1542 O O . SER A 1 204 ? 1.556 3.509 -5.989 1.00 95.69 204 SER A O 1
ATOM 1544 N N . LEU A 1 205 ? 0.351 4.671 -7.509 1.00 97.56 205 LEU A N 1
ATOM 1545 C CA . LEU A 1 205 ? -0.871 3.877 -7.494 1.00 97.56 205 LEU A CA 1
ATOM 1546 C C . LEU A 1 205 ? -1.537 3.956 -8.865 1.00 97.56 205 LEU A C 1
ATOM 1548 O O . LEU A 1 205 ? -1.605 5.017 -9.488 1.00 97.56 205 LEU A O 1
ATOM 1552 N N . PHE A 1 206 ? -2.074 2.828 -9.297 1.00 98.12 206 PHE A N 1
ATOM 1553 C CA . PHE A 1 206 ? -2.831 2.675 -10.525 1.00 98.12 206 PHE A CA 1
ATOM 1554 C C . PHE A 1 206 ? -4.142 1.968 -10.206 1.00 98.12 206 PHE A C 1
ATOM 1556 O O . PHE A 1 206 ? -4.183 1.104 -9.330 1.00 98.12 206 PHE A O 1
ATOM 1563 N N . TYR A 1 207 ? -5.194 2.319 -10.934 1.00 97.38 207 TYR A N 1
ATOM 1564 C CA . TYR A 1 207 ? -6.481 1.646 -10.863 1.00 97.38 207 TYR A CA 1
ATOM 1565 C C . TYR A 1 207 ? -6.809 0.998 -12.202 1.00 97.38 207 TYR A C 1
ATOM 1567 O O . TYR A 1 207 ? -6.464 1.527 -13.259 1.00 97.38 207 TYR A O 1
ATOM 1575 N N . GLY A 1 208 ? -7.458 -0.158 -12.156 1.00 96.00 208 GLY A N 1
ATOM 1576 C CA . GLY A 1 208 ? -7.805 -0.930 -13.340 1.00 96.00 208 GLY A CA 1
ATOM 1577 C C . GLY A 1 208 ? -9.204 -1.510 -13.263 1.00 96.00 208 GLY A C 1
ATOM 1578 O O . GLY A 1 208 ? -9.729 -1.763 -12.178 1.00 96.00 208 GLY A O 1
ATOM 1579 N N . ARG A 1 209 ? -9.796 -1.728 -14.436 1.00 94.50 209 ARG A N 1
ATOM 1580 C CA . ARG A 1 209 ? -11.122 -2.324 -14.607 1.00 94.50 209 ARG A CA 1
ATOM 1581 C C . ARG A 1 209 ? -11.000 -3.756 -15.126 1.00 94.50 209 ARG A C 1
ATOM 1583 O O . ARG A 1 209 ? -10.315 -3.997 -16.121 1.00 94.50 209 ARG A O 1
ATOM 1590 N N . ARG A 1 210 ? -11.688 -4.689 -14.469 1.00 89.00 210 ARG A N 1
ATOM 1591 C CA . ARG A 1 210 ? -12.002 -6.037 -14.987 1.00 89.00 210 ARG A CA 1
ATOM 1592 C C . ARG A 1 210 ? -13.467 -6.078 -15.412 1.00 89.00 210 ARG A C 1
ATOM 1594 O O . ARG A 1 210 ? -14.081 -5.027 -15.495 1.00 89.00 210 ARG A O 1
ATOM 1601 N N . ASP A 1 211 ? -14.050 -7.243 -15.662 1.00 89.06 211 ASP A N 1
ATOM 1602 C CA . ASP A 1 211 ? -15.505 -7.352 -15.850 1.00 89.06 211 ASP A CA 1
ATOM 1603 C C . ASP A 1 211 ? -16.249 -7.388 -14.506 1.00 89.06 211 ASP A C 1
ATOM 1605 O O . ASP A 1 211 ? -17.330 -6.818 -14.355 1.00 89.06 211 ASP A O 1
ATOM 1609 N N . ASP A 1 212 ? -15.614 -7.982 -13.498 1.00 90.81 212 ASP A N 1
ATOM 1610 C CA . ASP A 1 212 ? -16.158 -8.300 -12.172 1.00 90.81 212 ASP A CA 1
ATOM 1611 C C . ASP A 1 212 ? -15.967 -7.208 -11.111 1.00 90.81 212 ASP A C 1
ATOM 1613 O O . ASP A 1 212 ? -16.567 -7.294 -10.045 1.00 90.81 212 ASP A O 1
ATOM 1617 N N . GLY A 1 213 ? -15.152 -6.189 -11.372 1.00 94.62 213 GLY A N 1
ATOM 1618 C CA . GLY A 1 213 ? -14.947 -5.087 -10.438 1.00 94.62 213 GLY A CA 1
ATOM 1619 C C . GLY A 1 213 ? -13.835 -4.138 -10.856 1.00 94.62 213 GLY A C 1
ATOM 1620 O O . GLY A 1 213 ? -13.399 -4.135 -12.017 1.00 94.62 213 GLY A O 1
ATOM 1621 N N . PHE A 1 214 ? -13.383 -3.343 -9.893 1.00 96.94 214 PHE A N 1
ATOM 1622 C CA . PHE A 1 214 ? -12.211 -2.489 -10.014 1.00 96.94 214 PHE A CA 1
ATOM 1623 C C . PHE A 1 214 ? -11.129 -2.888 -9.017 1.00 96.94 214 PHE A C 1
ATOM 1625 O O . PHE A 1 214 ? -11.401 -3.374 -7.918 1.00 96.94 214 PHE A O 1
ATOM 1632 N N . CYS A 1 215 ? -9.886 -2.620 -9.402 1.00 97.19 215 CYS A N 1
ATOM 1633 C CA . CYS A 1 215 ? -8.715 -2.929 -8.600 1.00 97.19 215 CYS A CA 1
ATOM 1634 C C . CYS A 1 215 ? -7.781 -1.737 -8.472 1.00 97.19 215 CYS A C 1
ATOM 1636 O O . CYS A 1 215 ? -7.701 -0.910 -9.379 1.00 97.19 215 CYS A O 1
ATOM 1638 N N . ILE A 1 216 ? -6.997 -1.732 -7.398 1.00 98.25 216 ILE A N 1
ATOM 1639 C CA . ILE A 1 216 ? -5.817 -0.883 -7.232 1.00 98.25 216 ILE A CA 1
ATOM 1640 C C . ILE A 1 216 ? -4.574 -1.764 -7.194 1.00 98.25 216 ILE A C 1
ATOM 1642 O O . ILE A 1 216 ? -4.607 -2.849 -6.620 1.00 98.25 216 ILE A O 1
ATOM 1646 N N . ALA A 1 217 ? -3.477 -1.275 -7.764 1.00 98.00 217 ALA A N 1
ATOM 1647 C CA . ALA A 1 217 ? -2.146 -1.848 -7.615 1.00 98.00 217 ALA A CA 1
ATOM 1648 C C . ALA A 1 217 ? -1.100 -0.731 -7.498 1.00 98.00 217 ALA A C 1
ATOM 1650 O O . ALA A 1 217 ? -1.275 0.363 -8.040 1.00 98.00 217 ALA A O 1
ATOM 1651 N N . THR A 1 218 ? 0.019 -0.999 -6.825 1.00 97.38 218 THR A N 1
ATOM 1652 C CA . THR A 1 218 ? 1.157 -0.067 -6.793 1.00 97.38 218 THR A CA 1
ATOM 1653 C C . THR A 1 218 ? 1.817 0.069 -8.162 1.00 97.38 218 THR A C 1
ATOM 1655 O O . THR A 1 218 ? 2.152 1.182 -8.571 1.00 97.38 218 THR A O 1
ATOM 1658 N N . SER A 1 219 ? 2.005 -1.046 -8.873 1.00 95.38 219 SER A N 1
ATOM 1659 C CA . SER A 1 219 ? 2.653 -1.071 -10.186 1.00 95.38 219 SER A CA 1
ATOM 1660 C C . SER A 1 219 ? 1.649 -1.315 -11.308 1.00 95.38 219 SER A C 1
ATOM 1662 O O . SER A 1 219 ? 0.867 -2.265 -11.257 1.00 95.38 219 SER A O 1
ATOM 1664 N N . CYS A 1 220 ? 1.743 -0.536 -12.387 1.00 94.31 220 CYS A N 1
ATOM 1665 C CA . CYS A 1 220 ? 0.975 -0.785 -13.606 1.00 94.31 220 CYS A CA 1
ATOM 1666 C C . CYS A 1 220 ? 1.359 -2.088 -14.321 1.00 94.31 220 CYS A C 1
ATOM 1668 O O . CYS A 1 220 ? 0.569 -2.613 -15.103 1.00 94.31 220 CYS A O 1
ATOM 1670 N N . THR A 1 221 ? 2.529 -2.659 -14.016 1.00 92.00 221 THR A N 1
ATOM 1671 C CA . THR A 1 221 ? 2.927 -3.969 -14.543 1.00 92.00 221 THR A CA 1
ATOM 1672 C C . THR A 1 221 ? 1.999 -5.091 -14.077 1.00 92.00 221 THR A C 1
ATOM 1674 O O . THR A 1 221 ? 1.825 -6.057 -14.810 1.00 92.00 221 THR A O 1
ATOM 1677 N N . ALA A 1 222 ? 1.362 -4.951 -12.906 1.00 92.50 222 ALA A N 1
ATOM 1678 C CA . ALA A 1 222 ? 0.413 -5.937 -12.390 1.00 92.50 222 ALA A CA 1
ATOM 1679 C C . ALA A 1 222 ? -0.790 -6.121 -13.330 1.00 92.50 222 ALA A C 1
ATOM 1681 O O . ALA A 1 222 ? -1.224 -7.240 -13.586 1.00 92.50 222 ALA A O 1
ATOM 1682 N N . PHE A 1 223 ? -1.289 -5.025 -13.907 1.00 91.06 223 PHE A N 1
ATOM 1683 C CA . PHE A 1 223 ? -2.430 -5.058 -14.824 1.00 91.06 223 PHE A CA 1
ATOM 1684 C C . PHE A 1 223 ? -2.087 -5.663 -16.188 1.00 91.06 223 PHE A C 1
ATOM 1686 O O . PHE A 1 223 ? -2.953 -6.259 -16.826 1.00 91.06 223 PHE A O 1
ATOM 1693 N N . GLN A 1 224 ? -0.830 -5.532 -16.627 1.00 85.00 224 GLN A N 1
ATOM 1694 C CA . GLN A 1 224 ? -0.343 -6.163 -17.857 1.00 85.00 224 GLN A CA 1
ATOM 1695 C C . GLN A 1 224 ? -0.269 -7.684 -17.723 1.00 85.00 224 GLN A C 1
ATOM 1697 O O . GLN A 1 224 ? -0.542 -8.396 -18.684 1.00 85.00 224 GLN A O 1
ATOM 1702 N N . ASP A 1 225 ? 0.078 -8.171 -16.533 1.00 82.38 225 ASP A N 1
ATOM 1703 C CA . ASP A 1 225 ? 0.245 -9.600 -16.270 1.00 82.38 225 ASP A CA 1
ATOM 1704 C C . ASP A 1 225 ? -1.104 -10.324 -16.080 1.00 82.38 225 ASP A C 1
ATOM 1706 O O . ASP A 1 225 ? -1.190 -11.533 -16.289 1.00 82.38 225 ASP A O 1
ATOM 1710 N N . LEU A 1 226 ? -2.161 -9.591 -15.709 1.00 83.50 226 LEU A N 1
ATOM 1711 C CA . LEU A 1 226 ? -3.470 -10.135 -15.320 1.00 83.50 226 LEU A CA 1
ATOM 1712 C C . LEU A 1 226 ? -4.614 -9.821 -16.311 1.00 83.50 226 LEU A C 1
ATOM 1714 O O . LEU A 1 226 ? -5.780 -10.013 -15.977 1.00 83.50 226 LEU A O 1
ATOM 1718 N N . ASN A 1 227 ? -4.301 -9.369 -17.534 1.00 78.88 227 ASN A N 1
ATOM 1719 C CA . ASN A 1 227 ? -5.263 -9.115 -18.626 1.00 78.88 227 ASN A CA 1
ATOM 1720 C C . ASN A 1 227 ? -6.476 -8.244 -18.230 1.00 78.88 227 ASN A C 1
ATOM 1722 O O . ASN A 1 227 ? -7.629 -8.634 -18.408 1.00 78.88 227 ASN A O 1
ATOM 1726 N N . TYR A 1 228 ? -6.221 -7.050 -17.699 1.00 89.38 228 TYR A N 1
ATOM 1727 C CA . TYR A 1 228 ? -7.276 -6.079 -17.384 1.00 89.38 228 TYR A CA 1
ATOM 1728 C C . TYR A 1 228 ? -7.837 -5.402 -18.642 1.00 89.38 228 TYR A C 1
ATOM 1730 O O . TYR A 1 228 ? -7.110 -5.193 -19.614 1.00 89.38 228 TYR A O 1
ATOM 1738 N N . ASN A 1 229 ? -9.105 -4.972 -18.592 1.00 91.44 229 ASN A N 1
ATOM 1739 C CA . ASN A 1 229 ? -9.764 -4.269 -19.701 1.00 91.44 229 ASN A CA 1
ATOM 1740 C C . ASN A 1 229 ? -9.056 -2.943 -20.004 1.00 91.44 229 ASN A C 1
ATOM 1742 O O . ASN A 1 229 ? -8.841 -2.583 -21.160 1.00 91.44 229 ASN A O 1
ATOM 1746 N N . TRP A 1 230 ? -8.696 -2.215 -18.947 1.00 93.81 230 TRP A N 1
ATOM 1747 C CA . TRP A 1 230 ? -7.874 -1.010 -18.993 1.00 93.81 230 TRP A CA 1
ATOM 1748 C C . TRP A 1 230 ? -7.367 -0.668 -17.589 1.00 93.81 230 TRP A C 1
ATOM 1750 O O . TRP A 1 230 ? -7.904 -1.137 -16.583 1.00 93.81 230 TRP A O 1
ATOM 1760 N N . PHE A 1 231 ? -6.345 0.183 -17.521 1.00 95.69 231 PHE A N 1
ATOM 1761 C CA . PHE A 1 231 ? -5.857 0.775 -16.279 1.00 95.69 231 PHE A CA 1
ATOM 1762 C C . PHE A 1 231 ? -5.412 2.222 -16.508 1.00 95.69 231 PHE A C 1
ATOM 1764 O O . PHE A 1 231 ? -5.096 2.614 -17.631 1.00 95.69 231 PHE A O 1
ATOM 1771 N N . GLN A 1 232 ? -5.396 3.011 -15.440 1.00 96.19 232 GLN A N 1
ATOM 1772 C CA . GLN A 1 232 ? -4.965 4.408 -15.416 1.00 96.19 232 GLN A CA 1
ATOM 1773 C C . GLN A 1 232 ? -4.224 4.696 -14.102 1.00 96.19 232 GLN A C 1
ATOM 1775 O O . GLN A 1 232 ? -4.475 4.028 -13.095 1.00 96.19 232 GLN A O 1
ATOM 1780 N N . PRO A 1 233 ? -3.296 5.666 -14.063 1.00 96.75 233 PRO A N 1
ATOM 1781 C CA . PRO A 1 233 ? -2.742 6.118 -12.794 1.00 96.75 233 PRO A CA 1
ATOM 1782 C C . PRO A 1 233 ? -3.834 6.774 -11.952 1.00 96.75 233 PRO A C 1
ATOM 1784 O O . PRO A 1 233 ? -4.634 7.557 -12.465 1.00 96.75 233 PRO A O 1
ATOM 1787 N N . VAL A 1 234 ? -3.839 6.503 -10.646 1.00 98.00 234 VAL A N 1
ATOM 1788 C CA . VAL A 1 234 ? -4.606 7.326 -9.702 1.00 98.00 234 VAL A CA 1
ATOM 1789 C C . VAL A 1 234 ? -4.078 8.762 -9.821 1.00 98.00 234 VAL A C 1
ATOM 1791 O O . VAL A 1 234 ? -2.854 8.926 -9.840 1.00 98.00 234 VAL A O 1
ATOM 1794 N N . PRO A 1 235 ? -4.920 9.804 -9.938 1.00 97.25 235 PRO A N 1
ATOM 1795 C CA . PRO A 1 235 ? -4.436 11.174 -10.076 1.00 97.25 235 PRO A CA 1
ATOM 1796 C C . PRO A 1 235 ? -3.480 11.561 -8.941 1.00 97.25 235 PRO A C 1
ATOM 1798 O O . PRO A 1 235 ? -3.702 11.239 -7.775 1.00 97.25 235 PRO A O 1
ATOM 1801 N N . VAL A 1 236 ? -2.375 12.213 -9.288 1.00 96.50 236 VAL A N 1
ATOM 1802 C CA . VAL A 1 236 ? -1.386 12.693 -8.315 1.00 96.50 236 VAL A CA 1
ATOM 1803 C C . VAL A 1 236 ? -2.004 13.804 -7.452 1.00 96.50 236 VAL A C 1
ATOM 1805 O O . VAL A 1 236 ? -2.769 14.621 -7.961 1.00 96.50 236 VAL A O 1
ATOM 1808 N N . GLY A 1 237 ? -1.704 13.839 -6.153 1.00 96.69 237 GLY A N 1
ATOM 1809 C CA . GLY A 1 237 ? -2.270 14.833 -5.235 1.00 96.69 237 GLY A CA 1
ATOM 1810 C C . GLY A 1 237 ? -3.777 14.676 -4.979 1.00 96.69 237 GLY A C 1
ATOM 1811 O O . GLY A 1 237 ? -4.459 15.681 -4.763 1.00 96.69 237 GLY A O 1
ATOM 1812 N N . SER A 1 238 ? -4.306 13.449 -5.022 1.00 97.81 238 SER A N 1
ATOM 1813 C CA . SER A 1 238 ? -5.744 13.175 -4.896 1.00 97.81 238 SER A CA 1
ATOM 1814 C C . SER A 1 238 ? -6.086 12.150 -3.814 1.00 97.81 238 SER A C 1
ATOM 1816 O O . SER A 1 238 ? -5.257 11.329 -3.412 1.00 97.81 238 SER A O 1
ATOM 1818 N N . VAL A 1 239 ? -7.338 12.197 -3.364 1.00 98.31 239 VAL A N 1
ATOM 1819 C CA . VAL A 1 239 ? -7.999 11.110 -2.639 1.00 98.31 239 VAL A CA 1
ATOM 1820 C C . VAL A 1 239 ? -9.255 10.709 -3.401 1.00 98.31 239 VAL A C 1
ATOM 1822 O O . VAL A 1 239 ? -9.909 11.539 -4.030 1.00 98.31 239 VAL A O 1
ATOM 1825 N N . GLY A 1 240 ? -9.593 9.429 -3.381 1.00 97.62 240 GLY A N 1
ATOM 1826 C CA . GLY A 1 240 ? -10.711 8.887 -4.126 1.00 97.62 240 GLY A CA 1
ATOM 1827 C C . GLY A 1 240 ? -11.488 7.825 -3.374 1.00 97.62 240 GLY A C 1
ATOM 1828 O O . GLY A 1 240 ? -11.022 7.278 -2.376 1.00 97.62 240 GLY A O 1
ATOM 1829 N N . LYS A 1 241 ? -12.693 7.562 -3.878 1.00 98.12 241 LYS A N 1
ATOM 1830 C CA . LYS A 1 241 ? -13.611 6.534 -3.392 1.00 98.12 241 LYS A CA 1
ATOM 1831 C C . LYS A 1 241 ? -13.803 5.498 -4.491 1.00 98.12 241 LYS A C 1
ATOM 1833 O O . LYS A 1 241 ? -14.348 5.824 -5.543 1.00 98.12 241 LYS A O 1
ATOM 1838 N N . LEU A 1 242 ? -13.331 4.282 -4.253 1.00 98.31 242 LEU A N 1
ATOM 1839 C CA . LEU A 1 242 ? -13.457 3.146 -5.159 1.00 98.31 242 LEU A CA 1
ATOM 1840 C C . LEU A 1 242 ? -14.663 2.290 -4.758 1.00 98.31 242 LEU A C 1
ATOM 1842 O O . LEU A 1 242 ? -14.736 1.845 -3.614 1.00 98.31 242 LEU A O 1
ATOM 1846 N N . THR A 1 243 ? -15.552 2.015 -5.707 1.00 97.44 243 THR A N 1
ATOM 1847 C CA . THR A 1 243 ? -16.680 1.077 -5.591 1.00 97.44 243 THR A CA 1
ATOM 1848 C C . THR A 1 243 ? -16.670 0.099 -6.768 1.00 97.44 243 THR A C 1
ATOM 1850 O O . THR A 1 243 ? -15.868 0.234 -7.697 1.00 97.44 243 THR A O 1
ATOM 1853 N N . ALA A 1 244 ? -17.540 -0.917 -6.740 1.00 95.25 244 ALA A N 1
ATOM 1854 C CA . ALA A 1 244 ? -17.642 -1.894 -7.829 1.00 95.25 244 ALA A CA 1
ATOM 1855 C C . ALA A 1 244 ? -18.016 -1.246 -9.178 1.00 95.25 244 ALA A C 1
ATOM 1857 O O . ALA A 1 244 ? -17.663 -1.771 -10.236 1.00 95.25 244 ALA A O 1
ATOM 1858 N N . ASP A 1 245 ? -18.684 -0.090 -9.131 1.00 93.88 245 ASP A N 1
ATOM 1859 C CA . ASP A 1 245 ? -19.186 0.631 -10.301 1.00 93.88 245 ASP A CA 1
ATOM 1860 C C . ASP A 1 245 ? -18.204 1.675 -10.840 1.00 93.88 245 ASP A C 1
ATOM 1862 O O . ASP A 1 245 ? -18.290 2.067 -12.007 1.00 93.88 245 ASP A O 1
ATOM 1866 N N . GLY A 1 246 ? -17.257 2.141 -10.024 1.00 94.44 246 GLY A N 1
ATOM 1867 C CA . GLY A 1 246 ? -16.330 3.173 -10.461 1.00 94.44 246 GLY A CA 1
ATOM 1868 C C . GLY A 1 246 ? -15.413 3.718 -9.381 1.00 94.44 246 GLY A C 1
ATOM 1869 O O . GLY A 1 246 ? -15.344 3.235 -8.255 1.00 94.44 246 GLY A O 1
ATOM 1870 N N . ILE A 1 247 ? -14.696 4.774 -9.753 1.00 96.19 247 ILE A N 1
ATOM 1871 C CA . ILE A 1 247 ? -13.872 5.554 -8.839 1.00 96.19 247 ILE A CA 1
ATOM 1872 C C . ILE A 1 247 ? -14.131 7.041 -9.055 1.00 96.19 247 ILE A C 1
ATOM 1874 O O . ILE A 1 247 ? -14.201 7.512 -10.191 1.00 96.19 247 ILE A O 1
ATOM 1878 N N . SER A 1 248 ? -14.272 7.780 -7.961 1.00 97.12 248 SER A N 1
ATOM 1879 C CA . SER A 1 248 ? -14.308 9.242 -7.958 1.00 97.12 248 SER A CA 1
ATOM 1880 C C . SER A 1 248 ? -13.080 9.790 -7.242 1.00 97.12 248 SER A C 1
ATOM 1882 O O . SER A 1 248 ? -12.550 9.139 -6.344 1.00 97.12 248 SER A O 1
ATOM 1884 N N . PHE A 1 249 ? -12.626 10.980 -7.639 1.00 98.00 249 PHE A N 1
ATOM 1885 C CA . PHE A 1 249 ? -11.461 11.645 -7.058 1.00 98.00 249 PHE A CA 1
ATOM 1886 C C . PHE A 1 249 ? -11.786 13.084 -6.669 1.00 98.00 249 PHE A C 1
ATOM 1888 O O . PHE A 1 249 ? -12.540 13.771 -7.357 1.00 98.00 249 PHE A O 1
ATOM 1895 N N . GLU A 1 250 ? -11.142 13.546 -5.606 1.00 96.62 250 GLU A N 1
ATOM 1896 C CA . GLU A 1 250 ? -11.048 14.944 -5.205 1.00 96.62 250 GLU A CA 1
ATOM 1897 C C . GLU A 1 250 ? -9.586 15.305 -4.907 1.00 96.62 250 GLU A C 1
ATOM 1899 O O . GLU A 1 250 ? -8.741 14.439 -4.661 1.00 96.62 250 GLU A O 1
ATOM 1904 N N . MET A 1 251 ? -9.272 16.597 -4.951 1.00 94.50 251 MET A N 1
ATOM 1905 C CA . MET A 1 251 ? -7.932 17.085 -4.628 1.00 94.50 251 MET A CA 1
ATOM 1906 C C . MET A 1 251 ? -7.647 16.930 -3.132 1.00 94.50 251 MET A C 1
ATOM 1908 O O . MET A 1 251 ? -8.500 17.245 -2.306 1.00 94.50 251 MET A O 1
ATOM 1912 N N . LEU A 1 252 ? -6.415 16.546 -2.780 1.00 93.19 252 LEU A N 1
ATOM 1913 C CA . LEU A 1 252 ? -5.965 16.525 -1.382 1.00 93.19 252 LEU A CA 1
ATOM 1914 C C . LEU A 1 252 ? -5.954 17.919 -0.745 1.00 93.19 252 LEU A C 1
ATOM 1916 O O . LEU A 1 252 ? -6.179 18.057 0.452 1.00 93.19 252 LEU A O 1
ATOM 1920 N N . GLY A 1 253 ? -5.674 18.954 -1.541 1.00 86.19 253 GLY A N 1
ATOM 1921 C CA . GLY A 1 253 ? -5.644 20.355 -1.111 1.00 86.19 253 GLY A CA 1
ATOM 1922 C C . GLY A 1 253 ? -4.364 20.781 -0.380 1.00 86.19 253 GLY A C 1
ATOM 1923 O O . GLY A 1 253 ? -3.912 21.905 -0.581 1.00 86.19 253 GLY A O 1
ATOM 1924 N N . ALA A 1 254 ? -3.739 19.902 0.409 1.00 87.31 254 ALA A N 1
ATOM 1925 C CA . ALA A 1 254 ? -2.523 20.209 1.167 1.00 87.31 254 ALA A CA 1
ATOM 1926 C C . ALA A 1 254 ? -1.225 19.886 0.397 1.00 87.31 254 ALA A C 1
ATOM 1928 O O . ALA A 1 254 ? -1.145 18.895 -0.328 1.00 87.31 254 ALA A O 1
ATOM 1929 N N . HIS A 1 255 ? -0.196 20.722 0.593 1.00 91.00 255 HIS A N 1
ATOM 1930 C CA . HIS A 1 255 ? 1.187 20.537 0.112 1.00 91.00 255 HIS A CA 1
ATOM 1931 C C . HIS A 1 255 ? 1.371 20.379 -1.409 1.00 91.00 255 HIS A C 1
ATOM 1933 O O . HIS A 1 255 ? 2.417 19.927 -1.869 1.00 91.00 255 HIS A O 1
ATOM 1939 N N . LEU A 1 256 ? 0.384 20.778 -2.218 1.00 90.94 256 LEU A N 1
ATOM 1940 C CA . LEU A 1 256 ? 0.452 20.662 -3.681 1.00 90.94 256 LEU A CA 1
ATOM 1941 C C . LEU A 1 256 ? 1.564 21.524 -4.304 1.00 90.94 256 LEU A C 1
ATOM 1943 O O . LEU A 1 256 ? 2.056 21.197 -5.379 1.00 90.94 256 LEU A O 1
ATOM 1947 N N . ASP A 1 257 ? 2.000 22.585 -3.621 1.00 91.81 257 ASP A N 1
ATOM 1948 C CA . ASP A 1 257 ? 3.138 23.428 -4.007 1.00 91.81 257 ASP A CA 1
ATOM 1949 C C . ASP A 1 257 ? 4.476 22.671 -4.001 1.00 91.81 257 ASP A C 1
ATOM 1951 O O . ASP A 1 257 ? 5.420 23.068 -4.682 1.00 91.81 257 ASP A O 1
ATOM 1955 N N . LYS A 1 258 ? 4.555 21.562 -3.257 1.00 91.94 258 LYS A N 1
ATOM 1956 C CA . LYS A 1 258 ? 5.729 20.687 -3.185 1.00 91.94 258 LYS A CA 1
ATOM 1957 C C . LYS A 1 258 ? 5.655 19.507 -4.139 1.00 91.94 258 LYS A C 1
ATOM 1959 O O . LYS A 1 258 ? 6.564 18.684 -4.121 1.00 91.94 258 LYS A O 1
ATOM 1964 N N . LEU A 1 259 ? 4.609 19.374 -4.948 1.00 92.56 259 LEU A N 1
ATOM 1965 C CA . LEU A 1 259 ? 4.357 18.179 -5.747 1.00 92.56 259 LEU A CA 1
ATOM 1966 C C . LEU A 1 259 ? 4.706 18.404 -7.219 1.00 92.56 259 LEU A C 1
ATOM 1968 O O . LEU A 1 259 ? 4.205 19.330 -7.855 1.00 92.56 259 LEU A O 1
ATOM 1972 N N . VAL A 1 260 ? 5.514 17.514 -7.801 1.00 92.38 260 VAL A N 1
ATOM 1973 C CA . VAL A 1 260 ? 5.742 17.515 -9.254 1.00 92.38 260 VAL A CA 1
ATOM 1974 C C . VAL A 1 260 ? 4.542 16.860 -9.935 1.00 92.38 260 VAL A C 1
ATOM 1976 O O . VAL A 1 260 ? 4.477 15.637 -10.072 1.00 92.38 260 VAL A O 1
ATOM 1979 N N . ILE A 1 261 ? 3.571 17.674 -10.354 1.00 91.06 261 ILE A N 1
ATOM 1980 C CA . ILE A 1 261 ? 2.330 17.194 -10.990 1.00 91.06 261 ILE A CA 1
ATOM 1981 C C . ILE A 1 261 ? 2.609 16.564 -12.364 1.00 91.06 261 ILE A C 1
ATOM 1983 O O . ILE A 1 261 ? 2.066 15.504 -12.680 1.00 91.06 261 ILE A O 1
ATOM 1987 N N . SER A 1 262 ? 3.489 17.183 -13.152 1.00 90.12 262 SER A N 1
ATOM 1988 C CA . SER A 1 262 ? 3.825 16.760 -14.517 1.00 90.12 262 SER A CA 1
ATOM 1989 C C . SER A 1 262 ? 5.331 16.513 -14.638 1.00 90.12 262 SER A C 1
ATOM 1991 O O . SER A 1 262 ? 6.067 17.446 -14.956 1.00 90.12 262 SER A O 1
ATOM 1993 N N . PRO A 1 263 ? 5.816 15.294 -14.345 1.00 91.31 263 PRO A N 1
ATOM 1994 C CA . PRO A 1 263 ? 7.231 14.964 -14.471 1.00 91.31 263 PRO A CA 1
ATOM 1995 C C . PRO A 1 263 ? 7.642 14.800 -15.943 1.00 91.31 263 PRO A C 1
ATOM 1997 O O . PRO A 1 263 ? 6.816 14.467 -16.798 1.00 91.31 263 PRO A O 1
ATOM 2000 N N . ASP A 1 264 ? 8.931 14.978 -16.243 1.00 91.19 264 ASP A N 1
ATOM 2001 C CA . ASP A 1 264 ? 9.475 14.771 -17.590 1.00 91.19 264 ASP A CA 1
ATOM 2002 C C . ASP A 1 264 ? 9.649 13.271 -17.891 1.00 91.19 264 ASP A C 1
ATOM 2004 O O . ASP A 1 264 ? 10.668 12.645 -17.583 1.00 91.19 264 ASP A O 1
ATOM 2008 N N . LEU A 1 265 ? 8.621 12.684 -18.512 1.00 92.00 265 LEU A N 1
ATOM 2009 C CA . LEU A 1 265 ? 8.613 11.274 -18.913 1.00 92.00 265 LEU A CA 1
ATOM 2010 C C . LEU A 1 265 ? 9.737 10.935 -19.902 1.00 92.00 265 LEU A C 1
ATOM 2012 O O . LEU A 1 265 ? 10.268 9.825 -19.866 1.00 92.00 265 LEU A O 1
ATOM 2016 N N . ALA A 1 266 ? 10.095 11.863 -20.793 1.00 92.94 266 ALA A N 1
ATOM 2017 C CA . ALA A 1 266 ? 11.089 11.616 -21.831 1.00 92.94 266 ALA A CA 1
ATOM 2018 C C . ALA A 1 266 ? 12.505 11.607 -21.242 1.00 92.94 266 ALA A C 1
ATOM 2020 O O . ALA A 1 266 ? 13.297 10.714 -21.559 1.00 92.94 266 ALA A O 1
ATOM 2021 N N . ALA A 1 267 ? 12.807 12.553 -20.348 1.00 92.69 267 ALA A N 1
ATOM 2022 C CA . ALA A 1 267 ? 14.059 12.566 -19.599 1.00 92.69 267 ALA A CA 1
ATOM 2023 C C . ALA A 1 267 ? 14.203 11.303 -18.738 1.00 92.69 267 ALA A C 1
ATOM 2025 O O . ALA A 1 267 ? 15.241 10.638 -18.802 1.00 92.69 267 ALA A O 1
ATOM 2026 N N . ALA A 1 268 ? 13.144 10.914 -18.017 1.00 92.81 268 ALA A N 1
ATOM 2027 C CA . ALA A 1 268 ? 13.129 9.693 -17.214 1.00 92.81 268 ALA A CA 1
ATOM 2028 C C . ALA A 1 268 ? 13.382 8.435 -18.059 1.00 92.81 268 ALA A C 1
ATOM 2030 O O . ALA A 1 268 ? 14.251 7.627 -17.728 1.00 92.81 268 ALA A O 1
ATOM 2031 N N . ALA A 1 269 ? 12.685 8.286 -19.189 1.00 93.25 269 ALA A N 1
ATOM 2032 C CA . ALA A 1 269 ? 12.868 7.146 -20.083 1.00 93.25 269 ALA A CA 1
ATOM 2033 C C . ALA A 1 269 ? 14.295 7.072 -20.649 1.00 93.25 269 ALA A C 1
ATOM 2035 O O . ALA A 1 269 ? 14.903 6.000 -20.646 1.00 93.25 269 ALA A O 1
ATOM 2036 N N . LYS A 1 270 ? 14.858 8.211 -21.079 1.00 93.12 270 LYS A N 1
ATOM 2037 C CA . LYS A 1 270 ? 16.244 8.293 -21.562 1.00 93.12 270 LYS A CA 1
ATOM 2038 C C . LYS A 1 270 ? 17.239 7.870 -20.483 1.00 93.12 270 LYS A C 1
ATOM 2040 O O . LYS A 1 270 ? 18.177 7.133 -20.780 1.00 93.12 270 LYS A O 1
ATOM 2045 N N . TYR A 1 271 ? 17.034 8.320 -19.249 1.00 94.00 271 TYR A N 1
ATOM 2046 C CA . TYR A 1 271 ? 17.884 7.953 -18.123 1.00 94.00 271 TYR A CA 1
ATOM 2047 C C . TYR A 1 271 ? 17.820 6.453 -17.824 1.00 94.00 271 TYR A C 1
ATOM 2049 O O . TYR A 1 271 ? 18.860 5.801 -17.743 1.00 94.00 271 TYR A O 1
ATOM 2057 N N . PHE A 1 272 ? 16.624 5.866 -17.742 1.00 94.19 272 PHE A N 1
ATOM 2058 C CA . PHE A 1 272 ? 16.500 4.429 -17.496 1.00 94.19 272 PHE A CA 1
ATOM 2059 C C . PHE A 1 272 ? 17.058 3.571 -18.639 1.00 94.19 272 PHE A C 1
ATOM 2061 O O . PHE A 1 272 ? 17.656 2.526 -18.381 1.00 94.19 272 PHE A O 1
ATOM 2068 N N . ASP A 1 273 ? 16.942 4.027 -19.891 1.00 92.31 273 ASP A N 1
ATOM 2069 C CA . ASP A 1 273 ? 17.553 3.353 -21.041 1.00 92.31 273 ASP A CA 1
ATOM 2070 C C . ASP A 1 273 ? 19.088 3.338 -20.982 1.00 92.31 273 ASP A C 1
ATOM 2072 O O . ASP A 1 273 ? 19.693 2.398 -21.510 1.00 92.31 273 ASP A O 1
ATOM 2076 N N . GLN A 1 274 ? 19.705 4.352 -20.362 1.00 91.94 274 GLN A N 1
ATOM 2077 C CA . GLN A 1 274 ? 21.147 4.412 -20.092 1.00 91.94 274 GLN A CA 1
ATOM 2078 C C . GLN A 1 274 ? 21.536 3.566 -18.878 1.00 91.94 274 GLN A C 1
ATOM 2080 O O . GLN A 1 274 ? 22.590 2.935 -18.886 1.00 91.94 274 GLN A O 1
ATOM 2085 N N . LEU A 1 275 ? 20.679 3.545 -17.857 1.00 92.62 275 LEU A N 1
ATOM 2086 C CA . LEU A 1 275 ? 20.902 2.812 -16.618 1.00 92.62 275 LEU A CA 1
ATOM 2087 C C . LEU A 1 275 ? 20.858 1.288 -16.820 1.00 92.62 275 LEU A C 1
ATOM 2089 O O . LEU A 1 275 ? 21.644 0.554 -16.222 1.00 92.62 275 LEU A O 1
ATOM 2093 N N . LEU A 1 276 ? 19.945 0.796 -17.661 1.00 91.50 276 LEU A N 1
ATOM 2094 C CA . LEU A 1 276 ? 19.847 -0.627 -17.974 1.00 91.50 276 LEU A CA 1
ATOM 2095 C C . LEU A 1 276 ? 20.881 -1.036 -19.030 1.00 91.50 276 LEU A C 1
ATOM 2097 O O . LEU A 1 276 ? 20.700 -0.834 -20.233 1.00 91.50 276 LEU A O 1
ATOM 2101 N N . GLU A 1 277 ? 21.948 -1.695 -18.588 1.00 88.81 277 GLU A N 1
ATOM 2102 C CA . GLU A 1 277 ? 22.946 -2.274 -19.484 1.00 88.81 277 GLU A CA 1
ATOM 2103 C C . GLU A 1 277 ? 22.443 -3.574 -20.157 1.00 88.81 277 GLU A C 1
ATOM 2105 O O . GLU A 1 277 ? 21.905 -4.459 -19.480 1.00 88.81 277 GLU A O 1
ATOM 2110 N N . PRO A 1 278 ? 22.649 -3.765 -21.478 1.00 91.69 278 PRO A N 1
ATOM 2111 C CA . PRO A 1 278 ? 22.216 -4.977 -22.171 1.00 91.69 278 PRO A CA 1
ATOM 2112 C C . PRO A 1 278 ? 22.776 -6.269 -21.558 1.00 91.69 278 PRO A C 1
ATOM 2114 O O . PRO A 1 278 ? 23.987 -6.486 -21.502 1.00 91.69 278 PRO A O 1
ATOM 2117 N N . GLY A 1 279 ? 21.881 -7.175 -21.163 1.00 90.31 279 GLY A N 1
ATOM 2118 C CA . GLY A 1 279 ? 22.223 -8.475 -20.581 1.00 90.31 279 GLY A CA 1
ATOM 2119 C C . GLY A 1 279 ? 22.646 -8.453 -19.108 1.00 90.31 279 GLY A C 1
ATOM 2120 O O . GLY A 1 279 ? 22.911 -9.527 -18.569 1.00 90.31 279 GLY A O 1
ATOM 2121 N N . LYS A 1 280 ? 22.692 -7.289 -18.444 1.00 92.62 280 LYS A N 1
ATOM 2122 C CA . LYS A 1 280 ? 22.945 -7.204 -16.999 1.00 92.62 280 LYS A CA 1
ATOM 2123 C C . LYS A 1 280 ? 21.625 -7.031 -16.233 1.00 92.62 280 LYS A C 1
ATOM 2125 O O . LYS A 1 280 ? 20.860 -6.128 -16.568 1.00 92.62 280 LYS A O 1
ATOM 2130 N N . PRO A 1 281 ? 21.333 -7.875 -15.227 1.00 93.94 281 PRO A N 1
ATOM 2131 C CA . PRO A 1 281 ? 20.159 -7.701 -14.380 1.00 93.94 281 PRO A CA 1
ATOM 2132 C C . PRO A 1 281 ? 20.350 -6.532 -13.416 1.00 93.94 281 PRO A C 1
ATOM 2134 O O . PRO A 1 281 ? 21.397 -6.422 -12.780 1.00 93.94 281 PRO A O 1
ATOM 2137 N N . LEU A 1 282 ? 19.314 -5.708 -13.267 1.00 94.69 282 LEU A N 1
ATOM 2138 C CA . LEU A 1 282 ? 19.262 -4.634 -12.277 1.00 94.69 282 LEU A CA 1
ATOM 2139 C C . LEU A 1 282 ? 17.976 -4.732 -11.446 1.00 94.69 282 LEU A C 1
ATOM 2141 O O . LEU A 1 282 ? 16.895 -4.974 -11.990 1.00 94.69 282 LEU A O 1
ATOM 2145 N N . GLY A 1 283 ? 18.100 -4.601 -10.124 1.00 92.62 283 GLY A N 1
ATOM 2146 C CA . GLY A 1 283 ? 16.976 -4.660 -9.194 1.00 92.62 283 GLY A CA 1
ATOM 2147 C C . GLY A 1 283 ? 16.171 -3.362 -9.168 1.00 92.62 283 GLY A C 1
ATOM 2148 O O . GLY A 1 283 ? 16.695 -2.276 -9.404 1.00 92.62 283 GLY A O 1
ATOM 2149 N N . LEU A 1 284 ? 14.883 -3.463 -8.832 1.00 91.62 284 LEU A N 1
ATOM 2150 C CA . LEU A 1 284 ? 13.991 -2.302 -8.758 1.00 91.62 284 LEU A CA 1
ATOM 2151 C C . LEU A 1 284 ? 14.460 -1.251 -7.737 1.00 91.62 284 LEU A C 1
ATOM 2153 O O . LEU A 1 284 ? 14.388 -0.054 -8.007 1.00 91.62 284 LEU A O 1
ATOM 2157 N N . LEU A 1 285 ? 14.927 -1.695 -6.565 1.00 88.94 285 LEU A N 1
ATOM 2158 C CA . LEU A 1 285 ? 15.413 -0.796 -5.516 1.00 88.94 285 LEU A CA 1
ATOM 2159 C C . LEU A 1 285 ? 16.697 -0.075 -5.939 1.00 88.94 285 LEU A C 1
ATOM 2161 O O . LEU A 1 285 ? 16.815 1.116 -5.675 1.00 88.94 285 LEU A O 1
ATOM 2165 N N . ASP A 1 286 ? 17.593 -0.751 -6.662 1.00 90.88 286 ASP A N 1
ATOM 2166 C CA . ASP A 1 286 ? 18.817 -0.139 -7.194 1.00 90.88 286 ASP A CA 1
ATOM 2167 C C . ASP A 1 286 ? 18.500 0.912 -8.266 1.00 90.88 286 ASP A C 1
ATOM 2169 O O . ASP A 1 286 ? 19.122 1.971 -8.307 1.00 90.88 286 ASP A O 1
ATOM 2173 N N . MET A 1 287 ? 17.509 0.646 -9.129 1.00 92.00 287 MET A N 1
ATOM 2174 C CA . MET A 1 287 ? 17.036 1.632 -10.108 1.00 92.00 287 MET A CA 1
ATOM 2175 C C . MET A 1 287 ? 16.452 2.867 -9.423 1.00 92.00 287 MET A C 1
ATOM 2177 O O . MET A 1 287 ? 16.711 3.993 -9.846 1.00 92.00 287 MET A O 1
ATOM 2181 N N . PHE A 1 288 ? 15.669 2.653 -8.364 1.00 87.88 288 PHE A N 1
ATOM 2182 C CA . PHE A 1 288 ? 15.063 3.732 -7.597 1.00 87.88 288 PHE A CA 1
ATOM 2183 C C . PHE A 1 288 ? 16.122 4.573 -6.873 1.00 87.88 288 PHE A C 1
ATOM 2185 O O . PHE A 1 288 ? 16.106 5.792 -7.002 1.00 87.88 288 PHE A O 1
ATOM 2192 N N . ASP A 1 289 ? 17.074 3.935 -6.182 1.00 88.00 289 ASP A N 1
ATOM 2193 C CA . ASP A 1 289 ? 18.173 4.607 -5.472 1.00 88.00 289 ASP A CA 1
ATOM 2194 C C . ASP A 1 289 ? 19.043 5.465 -6.405 1.00 88.00 289 ASP A C 1
ATOM 2196 O O . ASP A 1 289 ? 19.475 6.555 -6.030 1.00 88.00 289 ASP A O 1
ATOM 2200 N N . GLN A 1 290 ? 19.269 5.016 -7.641 1.00 88.75 290 GLN A N 1
ATOM 2201 C CA . GLN A 1 290 ? 20.009 5.803 -8.626 1.00 88.75 290 GLN A CA 1
ATOM 2202 C C . GLN A 1 290 ? 19.184 6.966 -9.187 1.00 88.75 290 GLN A C 1
ATOM 2204 O O . GLN A 1 290 ? 19.704 8.074 -9.319 1.00 88.75 290 GLN A O 1
ATOM 2209 N N . MET A 1 291 ? 17.894 6.753 -9.460 1.00 86.38 291 MET A N 1
ATOM 2210 C CA . MET A 1 291 ? 17.015 7.805 -9.973 1.00 86.38 291 MET A CA 1
ATOM 2211 C C . MET A 1 291 ? 16.824 8.949 -8.973 1.00 86.38 291 MET A C 1
ATOM 2213 O O . MET A 1 291 ? 16.896 10.102 -9.381 1.00 86.38 291 MET A O 1
ATOM 2217 N N . VAL A 1 292 ? 16.618 8.670 -7.680 1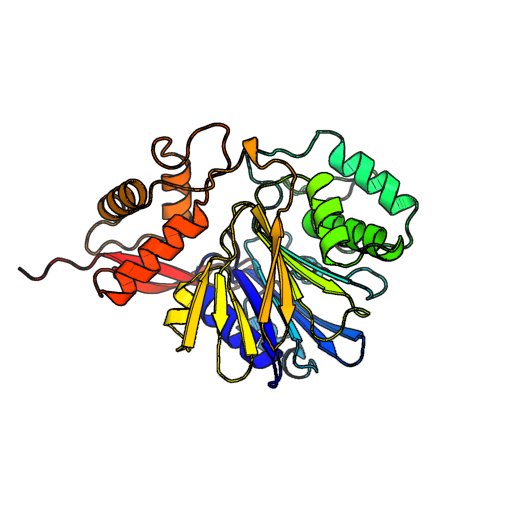.00 82.31 292 VAL A N 1
ATOM 2218 C CA . VAL A 1 292 ? 16.401 9.739 -6.679 1.00 82.31 292 VAL A CA 1
ATOM 2219 C C . VAL A 1 292 ? 17.625 10.648 -6.494 1.00 82.31 292 VAL A C 1
ATOM 2221 O O . VAL A 1 292 ? 17.501 11.748 -5.964 1.00 82.31 292 VAL A O 1
ATOM 2224 N N . LYS A 1 293 ? 18.805 10.208 -6.952 1.00 84.62 293 LYS A N 1
ATOM 2225 C CA . LYS A 1 293 ? 20.052 10.992 -6.991 1.00 84.62 293 LYS A CA 1
ATOM 2226 C C . LYS A 1 293 ? 20.203 11.804 -8.283 1.00 84.62 293 LYS A C 1
ATOM 2228 O O . LYS A 1 293 ? 21.138 12.590 -8.404 1.00 84.62 293 LYS A O 1
ATOM 2233 N N . ASN A 1 294 ? 19.321 11.606 -9.264 1.00 84.06 294 ASN A N 1
ATOM 2234 C CA . ASN A 1 294 ? 19.313 12.355 -10.512 1.00 84.06 294 ASN A CA 1
ATOM 2235 C C . ASN A 1 294 ? 18.366 13.559 -10.409 1.00 84.06 294 ASN A C 1
ATOM 2237 O O . ASN A 1 294 ? 17.159 13.453 -10.638 1.00 84.06 294 ASN A O 1
ATOM 2241 N N . HIS A 1 295 ? 18.942 14.722 -10.115 1.00 82.06 295 HIS A N 1
ATOM 2242 C CA . HIS A 1 295 ? 18.192 15.959 -9.904 1.00 82.06 295 HIS A CA 1
ATOM 2243 C C . HIS A 1 295 ? 17.586 16.576 -11.173 1.00 82.06 295 HIS A C 1
ATOM 2245 O O . HIS A 1 295 ? 16.723 17.443 -11.052 1.00 82.06 295 HIS A O 1
ATOM 2251 N N . ASP A 1 296 ? 17.955 16.100 -12.369 1.00 81.69 296 ASP A N 1
ATOM 2252 C CA . ASP A 1 296 ? 17.307 16.523 -13.619 1.00 81.69 296 ASP A CA 1
ATOM 2253 C C . ASP A 1 296 ? 15.888 15.938 -13.746 1.00 81.69 296 ASP A C 1
ATOM 2255 O O . ASP A 1 296 ? 15.025 16.524 -14.397 1.00 81.69 296 ASP A O 1
ATOM 2259 N N . ILE A 1 297 ? 15.635 14.780 -13.121 1.00 82.44 297 ILE A N 1
ATOM 2260 C CA . ILE A 1 297 ? 14.339 14.075 -13.144 1.00 82.44 297 ILE A CA 1
ATOM 2261 C C . ILE A 1 297 ? 13.619 14.194 -11.795 1.00 82.44 297 ILE A C 1
ATOM 2263 O O . ILE A 1 297 ? 12.390 14.265 -11.750 1.00 82.44 297 ILE A O 1
ATOM 2267 N N . SER A 1 298 ? 14.376 14.241 -10.697 1.00 82.25 298 SER A N 1
ATOM 2268 C CA . SER A 1 298 ? 13.874 14.398 -9.332 1.00 82.25 298 SER A CA 1
ATOM 2269 C C . SER A 1 298 ? 14.408 15.700 -8.715 1.00 82.25 298 SER A C 1
ATOM 2271 O O . SER A 1 298 ? 15.393 15.672 -7.966 1.00 82.25 298 SER A O 1
ATOM 2273 N N . PRO A 1 299 ? 13.788 16.855 -9.029 1.00 84.19 299 PRO A N 1
ATOM 2274 C CA . PRO A 1 299 ? 14.275 18.155 -8.582 1.00 84.19 299 PRO A CA 1
ATOM 2275 C C . PRO A 1 299 ? 14.277 18.269 -7.054 1.00 84.19 299 PRO A C 1
ATOM 2277 O O . PRO A 1 299 ? 13.328 17.866 -6.376 1.00 84.19 299 PRO A O 1
ATOM 2280 N N . GLU A 1 300 ? 15.341 18.858 -6.507 1.00 85.56 300 GLU A N 1
ATOM 2281 C CA . GLU A 1 300 ? 15.473 19.074 -5.065 1.00 85.56 300 GLU A CA 1
ATOM 2282 C C . GLU A 1 300 ? 14.334 19.937 -4.507 1.00 85.56 300 GLU A C 1
ATOM 2284 O O . GLU A 1 300 ? 13.869 20.886 -5.138 1.00 85.56 300 GLU A O 1
ATOM 2289 N N . GLY A 1 301 ? 13.883 19.618 -3.292 1.00 88.00 301 GLY A N 1
ATOM 2290 C CA . GLY A 1 301 ? 12.818 20.365 -2.618 1.00 88.00 301 GLY A CA 1
ATOM 2291 C C . GLY A 1 301 ? 11.401 20.087 -3.134 1.00 88.00 301 GLY A C 1
ATOM 2292 O O . GLY A 1 301 ? 10.460 20.686 -2.609 1.00 88.00 301 GLY A O 1
ATOM 2293 N N . TYR A 1 302 ? 11.231 19.166 -4.092 1.00 90.62 302 TYR A N 1
ATOM 2294 C CA . TYR A 1 302 ? 9.930 18.733 -4.606 1.00 90.62 302 TYR A CA 1
ATOM 2295 C C . TYR A 1 302 ? 9.750 17.215 -4.533 1.00 90.62 302 TYR A C 1
ATOM 2297 O O . TYR A 1 302 ? 10.670 16.424 -4.710 1.00 90.62 302 TYR A O 1
ATOM 2305 N N . SER A 1 303 ? 8.519 16.794 -4.271 1.00 91.00 303 SER A N 1
ATOM 2306 C CA . SER A 1 303 ? 8.114 15.399 -4.265 1.00 91.00 303 SER A CA 1
ATOM 2307 C C . SER A 1 303 ? 7.822 14.954 -5.687 1.00 91.00 303 SER A C 1
ATOM 2309 O O . SER A 1 303 ? 6.759 15.257 -6.234 1.00 91.00 303 SER A O 1
ATOM 2311 N N . CYS A 1 304 ? 8.776 14.244 -6.284 1.00 91.06 304 CYS A N 1
ATOM 2312 C CA . CYS A 1 304 ? 8.616 13.67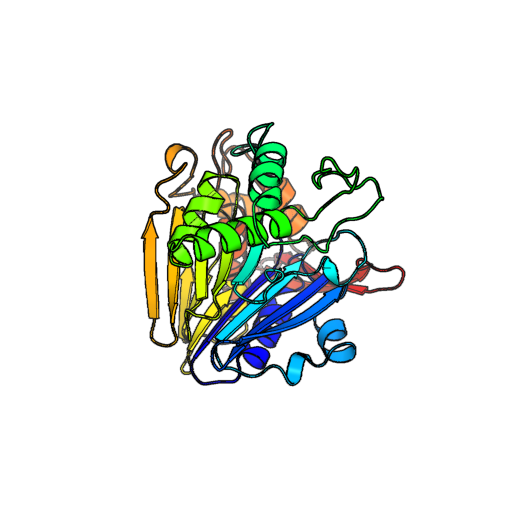3 -7.611 1.00 91.06 304 CYS A CA 1
ATOM 2313 C C . CYS A 1 304 ? 7.777 12.384 -7.580 1.00 91.06 304 CYS A C 1
ATOM 2315 O O . CYS A 1 304 ? 7.581 11.747 -6.540 1.00 91.06 304 CYS A O 1
ATOM 2317 N N . GLN A 1 305 ? 7.257 12.005 -8.746 1.00 92.62 305 GLN A N 1
ATOM 2318 C CA . GLN A 1 305 ? 6.491 10.779 -8.983 1.00 92.62 305 GLN A CA 1
ATOM 2319 C C . GLN A 1 305 ? 7.418 9.615 -9.376 1.00 92.62 305 GLN A C 1
ATOM 2321 O O . GLN A 1 305 ? 7.136 8.858 -10.301 1.00 92.62 305 GLN A O 1
ATOM 2326 N N . ASP A 1 306 ? 8.529 9.477 -8.660 1.00 90.75 306 ASP A N 1
ATOM 2327 C CA . ASP A 1 306 ? 9.643 8.563 -8.924 1.00 90.75 306 ASP A CA 1
ATOM 2328 C C . ASP A 1 306 ? 9.202 7.121 -9.211 1.00 90.75 306 ASP A C 1
ATOM 2330 O O . ASP A 1 306 ? 9.498 6.536 -10.257 1.00 90.75 306 ASP A O 1
ATOM 2334 N N . SER A 1 307 ? 8.435 6.537 -8.291 1.00 91.56 307 SER A N 1
ATOM 2335 C CA . SER A 1 307 ? 7.978 5.154 -8.427 1.00 91.56 307 SER A CA 1
ATOM 2336 C C . SER A 1 307 ? 7.043 4.991 -9.627 1.00 91.56 307 SER A C 1
ATOM 2338 O O . SER A 1 307 ? 7.125 3.995 -10.342 1.00 91.56 307 SER A O 1
ATOM 2340 N N . PHE A 1 308 ? 6.212 5.995 -9.912 1.00 94.75 308 PHE A N 1
ATOM 2341 C CA . PHE A 1 308 ? 5.335 6.008 -11.081 1.00 94.75 308 PHE A CA 1
ATOM 2342 C C . PHE A 1 308 ? 6.126 6.088 -12.396 1.00 94.75 308 PHE A C 1
ATOM 2344 O O . PHE A 1 308 ? 5.802 5.354 -13.333 1.00 94.75 308 PHE A O 1
ATOM 2351 N N . LEU A 1 309 ? 7.175 6.917 -12.463 1.00 94.81 309 LEU A N 1
ATOM 2352 C CA . LEU A 1 309 ? 8.061 7.015 -13.628 1.00 94.81 309 LEU A CA 1
ATOM 2353 C C . LEU A 1 309 ? 8.711 5.667 -13.937 1.00 94.81 309 LEU A C 1
ATOM 2355 O O . LEU A 1 309 ? 8.641 5.185 -15.069 1.00 94.81 309 LEU A O 1
ATOM 2359 N N . LEU A 1 310 ? 9.282 5.032 -12.912 1.00 94.38 310 LEU A N 1
ATOM 2360 C CA . LEU A 1 310 ? 9.951 3.743 -13.045 1.00 94.38 310 LEU A CA 1
ATOM 2361 C C . LEU A 1 310 ? 8.985 2.637 -13.487 1.00 94.38 310 LEU A C 1
ATOM 2363 O O . LEU A 1 310 ? 9.273 1.919 -14.445 1.00 94.38 310 LEU A O 1
ATOM 2367 N N . TYR A 1 311 ? 7.823 2.504 -12.839 1.00 95.69 311 TYR A N 1
ATOM 2368 C CA . TYR A 1 311 ? 6.854 1.471 -13.218 1.00 95.69 311 TYR A CA 1
ATOM 2369 C C . TYR A 1 311 ? 6.301 1.683 -14.627 1.00 95.69 311 TYR A C 1
ATOM 2371 O O . TYR A 1 311 ? 6.177 0.713 -15.372 1.00 95.69 311 TYR A O 1
ATOM 2379 N N . THR A 1 312 ? 6.027 2.929 -15.023 1.00 95.12 312 THR A N 1
ATOM 2380 C CA . THR A 1 312 ? 5.524 3.247 -16.370 1.00 95.12 312 THR A CA 1
ATOM 2381 C C . THR A 1 312 ? 6.563 2.930 -17.443 1.00 95.12 312 THR A C 1
ATOM 2383 O O . THR A 1 312 ? 6.231 2.288 -18.441 1.00 95.12 312 THR A O 1
ATOM 2386 N N . TYR A 1 313 ? 7.828 3.297 -17.211 1.00 95.88 313 TYR A N 1
ATOM 2387 C CA . TYR A 1 313 ? 8.941 2.932 -18.087 1.00 95.88 313 TYR A CA 1
ATOM 2388 C C . TYR A 1 313 ? 9.062 1.409 -18.234 1.00 95.88 313 TYR A C 1
ATOM 2390 O O . TYR A 1 313 ? 9.072 0.881 -19.348 1.00 95.88 313 TYR A O 1
ATOM 2398 N N . LEU A 1 314 ? 9.094 0.678 -17.115 1.00 95.81 314 LEU A N 1
ATOM 2399 C CA . LEU A 1 314 ? 9.215 -0.779 -17.130 1.00 95.81 314 LEU A CA 1
ATOM 2400 C C . LEU A 1 314 ? 8.035 -1.431 -17.857 1.00 95.81 314 LEU A C 1
ATOM 2402 O O . LEU A 1 314 ? 8.246 -2.295 -18.705 1.00 95.81 314 LEU A O 1
ATOM 2406 N N . ALA A 1 315 ? 6.807 -0.996 -17.574 1.00 94.44 315 ALA A N 1
ATOM 2407 C CA . ALA A 1 315 ? 5.598 -1.488 -18.225 1.00 94.44 315 ALA A CA 1
ATOM 2408 C C . ALA A 1 315 ? 5.632 -1.280 -19.746 1.00 94.44 315 ALA A C 1
ATOM 2410 O O . ALA A 1 315 ? 5.247 -2.171 -20.509 1.00 94.44 315 ALA A O 1
ATOM 2411 N N . GLU A 1 316 ? 6.120 -0.133 -20.219 1.00 94.69 316 GLU A N 1
ATOM 2412 C CA . GLU A 1 316 ? 6.298 0.099 -21.648 1.00 94.69 316 GLU A CA 1
ATOM 2413 C C . GLU A 1 316 ? 7.324 -0.870 -22.253 1.00 94.69 316 GLU A C 1
ATOM 2415 O O . GLU A 1 316 ? 7.028 -1.555 -23.238 1.00 94.69 316 GLU A O 1
ATOM 2420 N N . LYS A 1 317 ? 8.524 -0.945 -21.669 1.00 95.56 317 LYS A N 1
ATOM 2421 C CA . LYS A 1 317 ? 9.641 -1.725 -22.218 1.00 95.56 317 LYS A CA 1
ATOM 2422 C C . LYS A 1 317 ? 9.390 -3.228 -22.188 1.00 95.56 317 LYS A C 1
ATOM 2424 O O . LYS A 1 317 ? 9.784 -3.932 -23.119 1.00 95.56 317 LYS A O 1
ATOM 2429 N N . LEU A 1 318 ? 8.696 -3.717 -21.161 1.00 94.62 318 LEU A N 1
ATOM 2430 C CA . LEU A 1 318 ? 8.250 -5.106 -21.065 1.00 94.62 318 LEU A CA 1
ATOM 2431 C C . LEU A 1 318 ? 7.245 -5.439 -22.169 1.00 94.62 318 LEU A C 1
ATOM 2433 O O . LEU A 1 318 ? 7.422 -6.431 -22.872 1.00 94.62 318 LEU A O 1
ATOM 2437 N N . ARG A 1 319 ? 6.245 -4.575 -22.393 1.00 92.88 319 ARG A N 1
ATOM 2438 C CA . ARG A 1 319 ? 5.248 -4.753 -23.461 1.00 92.88 319 ARG A CA 1
ATOM 2439 C C . ARG A 1 319 ? 5.880 -4.771 -24.855 1.00 92.88 319 ARG A C 1
ATOM 2441 O O . ARG A 1 319 ? 5.438 -5.524 -25.716 1.00 92.88 319 ARG A O 1
ATOM 2448 N N . ARG A 1 320 ? 6.910 -3.953 -25.087 1.00 93.69 320 ARG A N 1
ATOM 2449 C CA . ARG A 1 320 ? 7.676 -3.944 -26.349 1.00 93.69 320 ARG A CA 1
ATOM 2450 C C . ARG A 1 320 ? 8.663 -5.109 -26.470 1.00 93.69 320 ARG A C 1
ATOM 2452 O O . ARG A 1 320 ? 9.263 -5.301 -27.521 1.00 93.69 320 ARG A O 1
ATOM 2459 N N . GLY A 1 321 ? 8.852 -5.881 -25.401 1.00 93.56 321 GLY A N 1
ATOM 2460 C CA . GLY A 1 321 ? 9.827 -6.961 -25.349 1.00 93.56 321 GLY A CA 1
ATOM 2461 C C . GLY A 1 321 ? 11.282 -6.487 -25.355 1.00 93.56 321 GLY A C 1
ATOM 2462 O O . GLY A 1 321 ? 12.154 -7.318 -25.597 1.00 93.56 321 GLY A O 1
ATOM 2463 N N . GLU A 1 322 ? 11.548 -5.206 -25.086 1.00 95.19 322 GLU A N 1
ATOM 2464 C CA . GLU A 1 322 ? 12.889 -4.600 -25.005 1.00 95.19 322 GLU A CA 1
ATOM 2465 C C . GLU A 1 322 ? 13.580 -4.927 -23.671 1.00 95.19 322 GLU A C 1
ATOM 2467 O O . GLU A 1 322 ? 14.802 -5.058 -23.601 1.00 95.19 322 GLU A O 1
ATOM 2472 N N . VAL A 1 323 ? 12.787 -5.109 -22.614 1.00 95.75 323 VAL A N 1
ATOM 2473 C CA . VAL A 1 323 ? 13.226 -5.543 -21.282 1.00 95.75 323 VAL A CA 1
ATOM 2474 C C . VAL A 1 323 ? 12.537 -6.864 -20.940 1.00 95.75 323 VAL A C 1
ATOM 2476 O O . VAL A 1 323 ? 11.404 -7.109 -21.350 1.00 95.75 323 VAL A O 1
ATOM 2479 N N . SER A 1 324 ? 13.217 -7.735 -20.198 1.00 94.75 324 SER A N 1
ATOM 2480 C CA . SER A 1 324 ? 12.653 -8.957 -19.612 1.00 94.75 324 SER A CA 1
ATOM 2481 C C . SER A 1 324 ? 12.818 -8.970 -18.096 1.00 94.75 324 SER A C 1
ATOM 2483 O O . SER A 1 324 ? 13.761 -8.377 -17.571 1.00 94.75 324 SER A O 1
ATOM 2485 N N . ARG A 1 325 ? 11.929 -9.684 -17.398 1.00 94.38 325 ARG A N 1
ATOM 2486 C CA . ARG A 1 325 ? 12.046 -9.941 -15.956 1.00 94.38 325 ARG A CA 1
ATOM 2487 C C . ARG A 1 325 ? 12.851 -11.214 -15.705 1.00 94.38 325 ARG A C 1
ATOM 2489 O O . ARG A 1 325 ? 12.734 -12.178 -16.456 1.00 94.38 325 ARG A O 1
ATOM 2496 N N . SER A 1 326 ? 13.618 -11.222 -14.624 1.00 93.25 326 SER A N 1
ATOM 2497 C CA . SER A 1 326 ? 14.216 -12.425 -14.050 1.00 93.25 326 SER A CA 1
ATOM 2498 C C . SER A 1 326 ? 14.006 -12.408 -12.546 1.00 93.25 326 SER A C 1
ATOM 2500 O O . SER A 1 326 ? 14.319 -11.412 -11.892 1.00 93.25 326 SER A O 1
ATOM 2502 N N . SER A 1 327 ? 13.507 -13.510 -11.999 1.00 92.44 327 SER A N 1
ATOM 2503 C CA . SER A 1 327 ? 13.237 -13.646 -10.569 1.00 92.44 327 SER A CA 1
ATOM 2504 C C . SER A 1 327 ? 14.240 -14.588 -9.919 1.00 92.44 327 SER A C 1
ATOM 2506 O O . SER A 1 327 ? 14.638 -15.593 -10.510 1.00 92.44 327 SER A O 1
ATOM 2508 N N . ARG A 1 328 ? 14.644 -14.272 -8.691 1.00 91.56 328 ARG A N 1
ATOM 2509 C CA . ARG A 1 328 ? 15.483 -15.138 -7.855 1.00 91.56 328 ARG A CA 1
ATOM 2510 C C . ARG A 1 328 ? 14.980 -15.140 -6.419 1.00 91.56 328 ARG A C 1
ATOM 2512 O O . ARG A 1 328 ? 14.350 -14.180 -5.986 1.00 91.56 328 ARG A O 1
ATOM 2519 N N . GLN A 1 329 ? 15.287 -16.208 -5.692 1.00 92.88 329 GLN A N 1
ATOM 2520 C CA . GLN A 1 329 ? 15.055 -16.270 -4.252 1.00 92.88 329 GLN A CA 1
ATOM 2521 C C . GLN A 1 329 ? 16.225 -15.612 -3.516 1.00 92.88 329 GLN A C 1
ATOM 2523 O O . GLN A 1 329 ? 17.386 -15.912 -3.800 1.00 92.88 329 GLN A O 1
ATOM 2528 N N . VAL A 1 330 ? 15.918 -14.714 -2.585 1.00 90.31 330 VAL A N 1
ATOM 2529 C CA . VAL A 1 330 ? 16.887 -14.015 -1.725 1.00 90.31 330 VAL A CA 1
ATOM 2530 C C . VAL A 1 330 ? 16.440 -14.100 -0.262 1.00 90.31 330 VAL A C 1
ATOM 2532 O O . VAL A 1 330 ? 15.268 -14.380 -0.020 1.00 90.31 330 VAL A O 1
ATOM 2535 N N . PRO A 1 331 ? 17.321 -13.872 0.729 1.00 88.88 331 PRO A N 1
ATOM 2536 C CA . PRO A 1 331 ? 16.920 -13.881 2.135 1.00 88.88 331 PRO A CA 1
ATOM 2537 C C . PRO A 1 331 ? 15.765 -12.910 2.444 1.00 88.88 331 PRO A C 1
ATOM 2539 O O . PRO A 1 331 ? 15.771 -11.753 2.008 1.00 88.88 331 PRO A O 1
ATOM 2542 N N . GLY A 1 332 ? 14.777 -13.397 3.196 1.00 83.19 332 GLY A N 1
ATOM 2543 C CA . GLY A 1 332 ? 13.637 -12.631 3.704 1.00 83.19 332 GLY A CA 1
ATOM 2544 C C . GLY A 1 332 ? 13.892 -12.011 5.084 1.00 83.19 332 GLY A C 1
ATOM 2545 O O . GLY A 1 332 ? 15.029 -11.915 5.544 1.00 83.19 332 GLY A O 1
ATOM 2546 N N . SER A 1 333 ? 12.825 -11.569 5.761 1.00 79.12 333 SER A N 1
ATOM 2547 C CA . SER A 1 333 ? 12.930 -10.894 7.070 1.00 79.12 333 SER A CA 1
ATOM 2548 C C . SER A 1 333 ? 13.206 -11.815 8.252 1.00 79.12 333 SER A C 1
ATOM 2550 O O . SER A 1 333 ? 13.776 -11.368 9.245 1.00 79.12 333 SER A O 1
ATOM 2552 N N . ARG A 1 334 ? 12.821 -13.090 8.170 1.00 81.00 334 ARG A N 1
ATOM 2553 C CA . ARG A 1 334 ? 13.123 -14.073 9.215 1.00 81.00 334 ARG A CA 1
ATOM 2554 C C . ARG A 1 334 ? 14.411 -14.825 8.874 1.00 81.00 334 ARG A C 1
ATOM 2556 O O . ARG A 1 334 ? 14.623 -15.141 7.698 1.00 81.00 334 ARG A O 1
ATOM 2563 N N . PRO A 1 335 ? 15.242 -15.190 9.864 1.00 81.94 335 PRO A N 1
ATOM 2564 C CA . PRO A 1 335 ? 16.361 -16.098 9.637 1.00 81.94 335 PRO A CA 1
ATOM 2565 C C . PRO A 1 335 ? 15.898 -17.375 8.920 1.00 81.94 335 PRO A C 1
ATOM 2567 O O . PRO A 1 335 ? 14.968 -18.042 9.368 1.00 81.94 335 PRO A O 1
ATOM 2570 N N . GLY A 1 336 ? 16.516 -17.686 7.780 1.00 83.69 336 GLY A N 1
ATOM 2571 C CA . GLY A 1 336 ? 16.164 -18.849 6.956 1.00 83.69 336 GLY A CA 1
ATOM 2572 C C . GLY A 1 336 ? 14.930 -18.684 6.058 1.00 83.69 336 GLY A C 1
ATOM 2573 O O . GLY A 1 336 ? 14.646 -19.593 5.282 1.00 83.69 336 GLY A O 1
ATOM 2574 N N . SER A 1 337 ? 14.218 -17.552 6.113 1.00 83.94 337 SER A N 1
ATOM 2575 C CA . SER A 1 337 ? 13.162 -17.247 5.137 1.00 83.94 337 SER A CA 1
ATOM 2576 C C . SER A 1 337 ? 13.751 -16.814 3.798 1.00 83.94 337 SER A C 1
ATOM 2578 O O . SER A 1 337 ? 14.836 -16.227 3.738 1.00 83.94 337 SER A O 1
ATOM 2580 N N . LEU A 1 338 ? 13.012 -17.090 2.728 1.00 87.50 338 LEU A N 1
ATOM 2581 C CA . LEU A 1 338 ? 13.307 -16.629 1.379 1.00 87.50 338 LEU A CA 1
ATOM 2582 C C . LEU A 1 338 ? 12.173 -15.726 0.906 1.00 87.50 338 LEU A C 1
ATOM 2584 O O . LEU A 1 338 ? 11.047 -15.850 1.375 1.00 87.50 338 LEU A O 1
ATOM 2588 N N . ARG A 1 339 ? 12.491 -14.825 -0.016 1.00 88.88 339 ARG A N 1
ATOM 2589 C CA . ARG A 1 339 ? 11.524 -14.019 -0.753 1.00 88.88 339 ARG A CA 1
ATOM 2590 C C . ARG A 1 339 ? 11.921 -13.948 -2.217 1.00 88.88 339 ARG A C 1
ATOM 2592 O O . ARG A 1 339 ? 13.101 -14.055 -2.569 1.00 88.88 339 ARG A O 1
ATOM 2599 N N . THR A 1 340 ? 10.944 -13.637 -3.053 1.00 91.94 340 THR A N 1
ATOM 2600 C CA . THR A 1 340 ? 11.189 -13.344 -4.462 1.00 91.94 340 THR A CA 1
ATOM 2601 C C . THR A 1 340 ? 11.775 -11.941 -4.629 1.00 91.94 340 THR A C 1
ATOM 2603 O O . THR A 1 340 ? 11.290 -10.964 -4.065 1.00 91.94 340 THR A O 1
ATOM 2606 N N . GLU A 1 341 ? 12.810 -11.825 -5.452 1.00 92.94 341 GLU A N 1
ATOM 2607 C CA . GLU A 1 341 ? 13.319 -10.556 -5.960 1.00 92.94 341 GLU A CA 1
ATOM 2608 C C . GLU A 1 341 ? 13.269 -10.563 -7.485 1.00 92.94 341 GLU A C 1
ATOM 2610 O O . GLU A 1 341 ? 13.805 -11.469 -8.129 1.00 92.94 341 GLU A O 1
ATOM 2615 N N . THR A 1 342 ? 12.636 -9.540 -8.056 1.00 94.62 342 THR A N 1
ATOM 2616 C CA . THR A 1 342 ? 12.560 -9.337 -9.502 1.00 94.62 342 THR A CA 1
ATOM 2617 C C . THR A 1 342 ? 13.621 -8.341 -9.953 1.00 94.62 342 THR A C 1
ATOM 2619 O O . THR A 1 342 ? 13.723 -7.223 -9.447 1.00 94.62 342 THR A O 1
ATOM 2622 N N . THR A 1 343 ? 14.384 -8.751 -10.960 1.00 95.25 343 THR A N 1
ATOM 2623 C CA . THR A 1 343 ? 15.356 -7.924 -11.678 1.00 95.25 343 THR A CA 1
ATOM 2624 C C . THR A 1 343 ? 14.917 -7.730 -13.124 1.00 95.25 343 THR A C 1
ATOM 2626 O O . THR A 1 343 ? 14.180 -8.549 -13.684 1.00 95.25 343 THR A O 1
ATOM 2629 N N . PHE A 1 344 ? 15.381 -6.646 -13.732 1.00 96.00 344 PHE A N 1
ATOM 2630 C CA . PHE A 1 344 ? 15.071 -6.269 -15.104 1.00 96.00 344 PHE A CA 1
ATOM 2631 C C . PHE A 1 344 ? 16.336 -6.327 -15.952 1.00 96.00 344 PHE A C 1
ATOM 2633 O O . PHE A 1 344 ? 17.397 -5.871 -15.532 1.00 96.00 344 PHE A O 1
ATOM 2640 N N . ILE A 1 345 ? 16.223 -6.918 -17.140 1.00 95.12 345 ILE A N 1
ATOM 2641 C CA . ILE A 1 345 ? 17.339 -7.121 -18.064 1.00 95.12 345 ILE A CA 1
ATOM 2642 C C . ILE A 1 345 ? 16.956 -6.511 -19.407 1.00 95.12 345 ILE A C 1
ATOM 2644 O O . ILE A 1 345 ? 15.988 -6.949 -20.032 1.00 95.12 345 ILE A O 1
ATOM 2648 N N . LYS A 1 346 ? 17.730 -5.529 -19.874 1.00 94.88 346 LYS A N 1
ATOM 2649 C CA . LYS A 1 346 ? 17.603 -5.006 -21.239 1.00 94.88 346 LYS A CA 1
ATOM 2650 C C . LYS A 1 346 ? 18.105 -6.049 -22.231 1.00 94.88 346 LYS A C 1
ATOM 2652 O O . LYS A 1 346 ? 19.202 -6.594 -22.067 1.00 94.88 346 LYS A O 1
ATOM 2657 N N . LYS A 1 347 ? 17.313 -6.349 -23.259 1.00 90.94 347 LYS A N 1
ATOM 2658 C CA . LYS A 1 347 ? 17.725 -7.272 -24.319 1.00 90.94 347 LYS A CA 1
ATOM 2659 C C . LYS A 1 347 ? 18.794 -6.622 -25.192 1.00 90.94 347 LYS A C 1
ATOM 2661 O O . LYS A 1 347 ? 18.808 -5.410 -25.392 1.00 90.94 347 LYS A O 1
ATOM 2666 N N . LYS A 1 348 ? 19.702 -7.442 -25.718 1.00 82.94 348 LYS A N 1
ATOM 2667 C CA . LYS A 1 348 ? 20.621 -6.996 -26.769 1.00 82.94 348 LYS A CA 1
ATOM 2668 C C . LYS A 1 348 ? 19.799 -6.765 -28.033 1.00 82.94 348 LYS A C 1
ATOM 2670 O O . LYS A 1 348 ? 18.989 -7.623 -28.375 1.00 82.94 348 LYS A O 1
ATOM 2675 N N . GLU A 1 349 ? 20.003 -5.636 -28.705 1.00 74.12 349 GLU A N 1
ATOM 2676 C CA . GLU A 1 349 ? 19.429 -5.426 -30.034 1.00 74.12 349 GLU A CA 1
ATOM 2677 C C . GLU A 1 349 ? 19.877 -6.580 -30.939 1.00 74.12 349 GLU A C 1
ATOM 2679 O O . GLU A 1 349 ? 21.075 -6.864 -31.059 1.00 74.12 349 GLU A O 1
ATOM 2684 N N . CYS A 1 350 ? 18.916 -7.296 -31.526 1.00 54.59 350 CYS A N 1
ATOM 2685 C CA . CYS A 1 350 ? 19.215 -8.199 -32.627 1.00 54.59 350 CYS A CA 1
ATOM 2686 C C . CYS A 1 350 ? 19.666 -7.317 -33.794 1.00 54.59 350 CYS A C 1
ATOM 2688 O O . CYS A 1 350 ? 18.862 -6.543 -34.307 1.00 54.59 350 CYS A O 1
ATOM 2690 N N . LYS A 1 351 ? 20.959 -7.381 -34.130 1.00 40.22 351 LYS A N 1
ATOM 2691 C CA . LYS A 1 351 ? 21.511 -6.729 -35.322 1.00 40.22 351 LYS A CA 1
ATOM 2692 C C . LYS A 1 351 ? 20.891 -7.274 -36.598 1.00 40.22 351 LYS A C 1
ATOM 2694 O O . LYS A 1 351 ? 20.649 -8.503 -36.634 1.00 40.22 351 LYS A O 1
#

Radius of gyration: 19.24 Å; chains: 1; bounding box: 44×45×62 Å

pLDDT: mean 93.32, std 7.22, range [40.22, 98.88]

Foldseek 3Di:
DWKKKWWFFFDWGLVVRLLQQVLCCQQAFFQKKKKWAADPLFIDIFIARGGSVCSVVPDPSVPHGHRTIMMITHHADPHGRLLHDFAAWPVRFKTKDKDWAQDDPQQHADPCLQVVLCVLLVVPPTDADAWDQDDGPPFDQDPVNTGGDVNNSLNNQLVSVVVVPDDSQVSNLVSCVSRPTQMWMWMDGSVDPQKIKTDAAQQWKKKFAAPGFIMIISFPLSCVVVVTPDMDTDQHQWIWIGGRVGIDIDGSPPPVVQEPRDFDLPVLLVVVVVVADAPDWDFNVRSLVVVCVDCVRNPPSHRHNSSHSSRVSVSVCVVVVQKDKDWDWDDHNDVVGTTIHITIHGHDPPD